Protein AF-A0A3D2CNZ1-F1 (afdb_monomer)

Radius of gyration: 19.67 Å; Cα contacts (8 Å, |Δi|>4): 300; chains: 1; bounding box: 54×33×60 Å

pLDDT: mean 91.29, std 6.14, range [51.03, 97.12]

Mean predicted aligned error: 5.02 Å

Foldseek 3Di:
DLQVVAVVLDEAEECDAFPHNYDYDDPCLLPQVDAVVCVVVVVDDDGARPDAAPHAYEYEAQLVVAFQVCLVVCCVVRRCNLVCLQCVCVRRVYHYHYDHPAPNGGHPSNVVSDQKDKDWPDWDDDPNWKIKTKIKMFRDDVCVNVVPDADDDDPPDDQDPVNVVVVVVCCVVTNHMDIDIDIDTRPTPDDPCVVVVVVVVVD

Nearest PDB structures (foldseek):
  8yhx-assembly1_A  TM=5.506E-01  e=4.122E-02  Staphylococcus aureus
  7wrx-assembly1_J  TM=6.282E-01  e=6.195E-01  Deinococcus radiodurans
  7wrx-assembly2_E  TM=6.241E-01  e=1.107E+00  Deinococcus radiodurans
  6pen-assembly1_A  TM=4.840E-01  e=7.672E+00  Homo sapiens

Structure (mmCIF, N/CA/C/O backbone):
data_AF-A0A3D2CNZ1-F1
#
_entry.id   AF-A0A3D2CNZ1-F1
#
loop_
_atom_site.group_PDB
_atom_site.id
_atom_site.type_symbol
_atom_site.label_atom_id
_atom_site.label_alt_id
_atom_site.label_comp_id
_atom_site.label_asym_id
_atom_site.label_entity_id
_atom_site.label_seq_id
_atom_site.pdbx_PDB_ins_code
_atom_site.Cartn_x
_atom_site.Cartn_y
_atom_site.Cartn_z
_atom_site.occupancy
_atom_site.B_iso_or_equiv
_atom_site.auth_seq_id
_atom_site.auth_comp_id
_atom_site.auth_asym_id
_atom_site.auth_atom_id
_atom_site.pdbx_PDB_model_num
ATOM 1 N N . MET A 1 1 ? 8.045 1.497 3.480 1.00 80.75 1 MET A N 1
ATOM 2 C CA . MET A 1 1 ? 6.915 2.324 3.948 1.00 80.75 1 MET A CA 1
ATOM 3 C C . MET A 1 1 ? 7.290 3.090 5.212 1.00 80.75 1 MET A C 1
ATOM 5 O O . MET A 1 1 ? 7.570 4.274 5.095 1.00 80.75 1 MET A O 1
ATOM 9 N N . SER A 1 2 ? 7.443 2.423 6.361 1.00 87.50 2 SER A N 1
ATOM 10 C CA . SER A 1 2 ? 7.736 3.034 7.674 1.00 87.50 2 SER A CA 1
ATOM 11 C C . SER A 1 2 ? 8.814 4.133 7.675 1.00 87.50 2 SER A C 1
ATOM 13 O O . SER A 1 2 ? 8.584 5.233 8.166 1.00 87.50 2 SER A O 1
ATOM 15 N N . ASN A 1 3 ? 9.984 3.887 7.078 1.00 89.25 3 ASN A N 1
ATOM 16 C CA . ASN A 1 3 ? 11.062 4.881 7.060 1.00 89.25 3 ASN A CA 1
ATOM 17 C C . ASN A 1 3 ? 10.731 6.141 6.236 1.00 89.25 3 ASN A C 1
ATOM 19 O O . ASN A 1 3 ? 11.166 7.234 6.585 1.00 89.25 3 ASN A O 1
ATOM 23 N N . VAL A 1 4 ? 9.968 6.004 5.147 1.00 87.31 4 VAL A N 1
ATOM 24 C CA . VAL A 1 4 ? 9.551 7.152 4.321 1.00 87.31 4 VAL A CA 1
ATOM 25 C C . VAL A 1 4 ? 8.634 8.061 5.130 1.00 87.31 4 VAL A C 1
ATOM 27 O O . VAL A 1 4 ? 8.838 9.271 5.135 1.00 87.31 4 VAL A O 1
ATOM 30 N N . VAL A 1 5 ? 7.689 7.465 5.861 1.00 90.69 5 VAL A N 1
ATOM 31 C CA . VAL A 1 5 ? 6.739 8.185 6.715 1.00 90.69 5 VAL A CA 1
ATOM 32 C C . VAL A 1 5 ? 7.470 9.051 7.737 1.00 90.69 5 VAL A C 1
ATOM 34 O O . VAL A 1 5 ? 7.273 10.263 7.776 1.00 90.69 5 VAL A O 1
ATOM 37 N N . VAL A 1 6 ? 8.396 8.460 8.498 1.00 91.38 6 VAL A N 1
ATOM 38 C CA . VAL A 1 6 ? 9.131 9.193 9.541 1.00 91.38 6 VAL A CA 1
ATOM 39 C C . VAL A 1 6 ? 9.974 10.333 8.964 1.00 91.38 6 VAL A C 1
ATOM 41 O O . VAL A 1 6 ? 10.030 11.413 9.548 1.00 91.38 6 VAL A O 1
ATOM 44 N N . ARG A 1 7 ? 10.606 10.137 7.798 1.00 90.88 7 ARG A N 1
ATOM 45 C CA . ARG A 1 7 ? 11.464 11.161 7.171 1.00 90.88 7 ARG A CA 1
ATOM 46 C C . ARG A 1 7 ? 10.692 12.347 6.594 1.00 90.88 7 ARG A C 1
ATOM 48 O O . ARG A 1 7 ? 11.297 13.393 6.389 1.00 90.88 7 ARG A O 1
ATOM 55 N N . ARG A 1 8 ? 9.391 12.205 6.323 1.00 90.25 8 ARG A N 1
ATOM 56 C CA . ARG A 1 8 ? 8.560 13.312 5.822 1.00 90.25 8 ARG A CA 1
ATOM 57 C C . ARG A 1 8 ? 8.255 14.355 6.898 1.00 90.25 8 ARG A C 1
ATOM 59 O O . ARG A 1 8 ? 7.905 15.471 6.541 1.00 90.25 8 ARG A O 1
ATOM 66 N N . HIS A 1 9 ? 8.366 14.010 8.186 1.00 90.38 9 HIS A N 1
ATOM 67 C CA . HIS A 1 9 ? 8.040 14.894 9.319 1.00 90.38 9 HIS A CA 1
ATOM 68 C C . HIS A 1 9 ? 6.612 15.491 9.284 1.00 90.38 9 HIS A C 1
ATOM 70 O O . HIS A 1 9 ? 6.319 16.482 9.961 1.00 90.38 9 HIS A O 1
ATOM 76 N N . LYS A 1 10 ? 5.707 14.856 8.528 1.00 92.94 10 LYS A N 1
ATOM 77 C CA . LYS A 1 10 ? 4.284 15.194 8.424 1.00 92.94 10 LYS A CA 1
ATOM 78 C C . LYS A 1 10 ? 3.437 14.244 9.284 1.00 92.94 10 LYS A C 1
ATOM 80 O O . LYS A 1 10 ? 3.910 13.141 9.578 1.00 92.94 10 LYS A O 1
ATOM 85 N N . PRO A 1 11 ? 2.226 14.659 9.699 1.00 95.00 11 PRO A N 1
ATOM 86 C CA . PRO A 1 11 ? 1.231 13.741 10.241 1.00 95.00 11 PRO A CA 1
ATOM 87 C C . PRO A 1 11 ? 0.970 12.573 9.289 1.00 95.00 11 PRO A C 1
ATOM 89 O O . PRO A 1 11 ? 1.131 12.714 8.074 1.00 95.00 11 PRO A O 1
ATOM 92 N N . TYR A 1 12 ? 0.601 11.421 9.840 1.00 95.50 12 TYR A N 1
ATOM 93 C CA . TYR A 1 12 ? 0.216 10.249 9.059 1.00 95.50 12 TYR A CA 1
ATOM 94 C C . TYR A 1 12 ? -0.804 9.405 9.818 1.00 95.50 12 TYR A C 1
ATOM 96 O O . TYR A 1 12 ? -0.680 9.230 11.033 1.00 95.50 12 TYR A O 1
ATOM 104 N N . VAL A 1 13 ? -1.771 8.851 9.089 1.00 95.81 13 VAL A N 1
ATOM 105 C CA . VAL A 1 13 ? -2.780 7.939 9.640 1.00 95.81 13 VAL A CA 1
ATOM 106 C C . VAL A 1 13 ? -2.298 6.504 9.446 1.00 95.81 13 VAL A C 1
ATOM 108 O O . VAL A 1 13 ? -1.864 6.146 8.350 1.00 95.81 13 VAL A O 1
ATOM 111 N N . SER A 1 14 ? -2.301 5.676 10.493 1.00 95.19 14 SER A N 1
ATOM 112 C CA . SER A 1 14 ? -1.801 4.294 10.402 1.00 95.19 14 SER A CA 1
ATOM 113 C C . SER A 1 14 ? -2.371 3.373 11.486 1.00 95.19 14 SER A C 1
ATOM 115 O O . SER A 1 14 ? -2.828 3.830 12.526 1.00 95.19 14 SER A O 1
ATOM 117 N N . ASN A 1 15 ? -2.308 2.058 11.262 1.00 93.56 15 ASN A N 1
ATOM 118 C CA . ASN A 1 15 ? -2.588 1.025 12.276 1.00 93.56 15 ASN A CA 1
ATOM 119 C C . ASN A 1 15 ? -1.339 0.651 13.106 1.00 93.56 15 ASN A C 1
ATOM 121 O O . ASN A 1 15 ? -1.389 -0.150 14.051 1.00 93.56 15 ASN A O 1
ATOM 125 N N . VAL A 1 16 ? -0.176 1.185 12.728 1.00 92.38 16 VAL A N 1
ATOM 126 C CA . VAL A 1 16 ? 1.098 1.014 13.430 1.00 92.38 16 VAL A CA 1
ATOM 127 C C . VAL A 1 16 ? 1.777 2.365 13.601 1.00 92.38 16 VAL A C 1
ATOM 129 O O . VAL A 1 16 ? 1.919 3.116 12.633 1.00 92.38 16 VAL A O 1
ATOM 132 N N . ASP A 1 17 ? 2.287 2.621 14.804 1.00 93.75 17 ASP A N 1
ATOM 133 C CA . ASP A 1 17 ? 3.198 3.734 15.042 1.00 93.75 17 ASP A CA 1
ATOM 134 C C . ASP A 1 17 ? 4.606 3.403 14.518 1.00 93.75 17 ASP A C 1
ATOM 136 O O . ASP A 1 17 ? 5.270 2.457 14.945 1.00 93.75 17 ASP A O 1
ATOM 140 N N . TYR A 1 18 ? 5.074 4.202 13.566 1.00 93.31 18 TYR A N 1
ATOM 141 C CA . TYR A 1 18 ? 6.418 4.150 13.007 1.00 93.31 18 TYR A CA 1
ATOM 142 C C . TYR A 1 18 ? 7.424 5.060 13.728 1.00 93.31 18 TYR A C 1
ATOM 144 O O . TYR A 1 18 ? 8.600 5.046 13.358 1.00 93.31 18 TYR A O 1
ATOM 152 N N . GLY A 1 19 ? 7.013 5.827 14.743 1.00 91.62 19 GLY A N 1
ATOM 153 C CA . GLY A 1 19 ? 7.863 6.725 15.531 1.00 91.62 19 GLY A CA 1
ATOM 154 C C . GLY A 1 19 ? 7.898 8.179 15.042 1.00 91.62 19 GLY A C 1
ATOM 155 O O . GLY A 1 19 ? 8.940 8.824 15.156 1.00 91.62 19 GLY A O 1
ATOM 156 N N . GLY A 1 20 ? 6.797 8.679 14.470 1.00 91.31 20 GLY A N 1
ATOM 157 C CA . GLY A 1 20 ? 6.641 10.052 13.956 1.00 91.31 20 GLY A CA 1
ATOM 158 C C . GLY A 1 20 ? 5.386 10.759 14.494 1.00 91.31 20 GLY A C 1
ATOM 159 O O . GLY A 1 20 ? 4.923 10.445 15.584 1.00 91.31 20 GLY A O 1
ATOM 160 N N . LYS A 1 21 ? 4.807 11.693 13.720 1.00 94.44 21 LYS A N 1
ATOM 161 C CA . LYS A 1 21 ? 3.517 12.349 14.035 1.00 94.44 21 LYS A CA 1
ATOM 162 C C . LYS A 1 21 ? 2.337 11.411 13.728 1.00 94.44 21 LYS A C 1
ATOM 164 O O . LYS A 1 21 ? 1.664 11.559 12.713 1.00 94.44 21 LYS A O 1
ATOM 169 N N . TYR A 1 22 ? 2.179 10.396 14.566 1.00 95.56 22 TYR A N 1
ATOM 170 C CA . TYR A 1 22 ? 1.226 9.306 14.389 1.00 95.56 22 TYR A CA 1
ATOM 171 C C . TYR A 1 22 ? -0.210 9.714 14.729 1.00 95.56 22 TYR A C 1
ATOM 173 O O . TYR A 1 22 ? -0.449 10.289 15.789 1.00 95.56 22 TYR A O 1
ATOM 181 N N . ILE A 1 23 ? -1.150 9.363 13.853 1.00 96.19 23 ILE A N 1
ATOM 182 C CA . ILE A 1 23 ? -2.590 9.442 14.094 1.00 96.19 23 ILE A CA 1
ATOM 183 C C . ILE A 1 23 ? -3.149 8.008 14.019 1.00 96.19 23 ILE A C 1
ATOM 185 O O . ILE A 1 23 ? -3.125 7.408 12.938 1.00 96.19 23 ILE A O 1
ATOM 189 N N . PRO A 1 24 ? -3.595 7.417 15.143 1.00 94.88 24 PRO A N 1
ATOM 190 C CA . PRO A 1 24 ? -4.255 6.117 15.124 1.00 94.88 24 PRO A CA 1
ATOM 191 C C . PRO A 1 24 ? -5.635 6.222 14.469 1.00 94.88 24 PRO A C 1
ATOM 193 O O . PRO A 1 24 ? -6.257 7.282 14.495 1.00 94.88 24 PRO A O 1
ATOM 196 N N . PHE A 1 25 ? -6.126 5.107 13.937 1.00 93.31 25 PHE A N 1
ATOM 197 C CA . PHE A 1 25 ? -7.487 4.993 13.416 1.00 93.31 25 PHE A CA 1
ATOM 198 C C . PHE A 1 25 ? -8.177 3.722 13.926 1.00 93.31 25 PHE A C 1
ATOM 200 O O . PHE A 1 25 ? -7.519 2.751 14.314 1.00 93.31 25 PHE A O 1
ATOM 207 N N . SER A 1 26 ? -9.505 3.718 13.853 1.00 89.12 26 SER A N 1
ATOM 208 C CA . SER A 1 26 ? -10.365 2.535 13.858 1.00 89.12 26 SER A CA 1
ATOM 209 C C . SER A 1 26 ? -10.822 2.215 12.434 1.00 89.12 26 SER A C 1
ATOM 211 O O . SER A 1 26 ? -11.020 3.113 11.621 1.00 89.12 26 SER A O 1
ATOM 213 N N . TYR A 1 27 ? -11.002 0.939 12.089 1.00 82.56 27 TYR A N 1
ATOM 214 C CA . TYR A 1 27 ? -11.440 0.557 10.737 1.00 82.56 27 TYR A CA 1
ATOM 215 C C . TYR A 1 27 ? -12.797 1.165 10.349 1.00 82.56 27 TYR A C 1
ATOM 217 O O . TYR A 1 27 ? -13.047 1.401 9.170 1.00 82.56 27 TYR A O 1
ATOM 225 N N . SER A 1 28 ? -13.633 1.480 11.342 1.00 84.25 28 SER A N 1
ATOM 226 C CA . 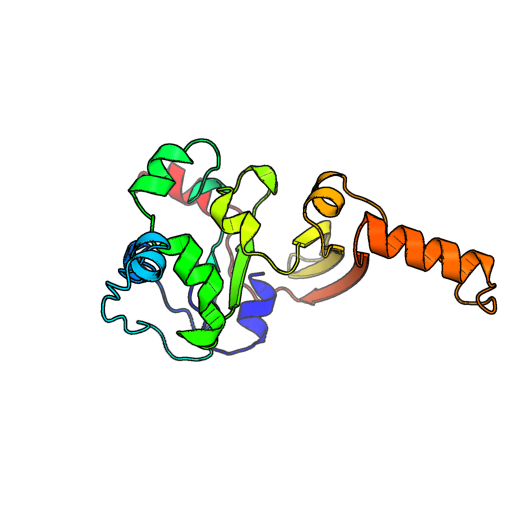SER A 1 28 ? -14.884 2.225 11.172 1.00 84.25 28 SER A CA 1
ATOM 227 C C . SER A 1 28 ? -14.693 3.643 10.627 1.00 84.25 28 SER A C 1
ATOM 229 O O . SER A 1 28 ? -15.615 4.180 10.025 1.00 84.25 28 SER A 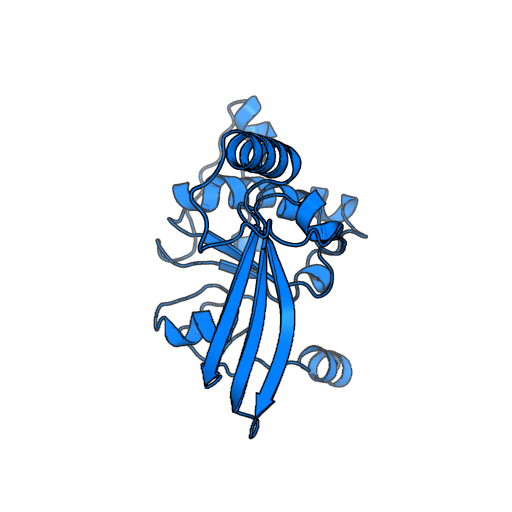O 1
ATOM 231 N N . ASP A 1 29 ? -13.519 4.255 10.806 1.00 86.81 29 ASP A N 1
ATOM 232 C CA . ASP A 1 29 ? -13.256 5.643 10.391 1.00 86.81 29 ASP A CA 1
ATOM 233 C C . ASP A 1 29 ? -13.232 5.795 8.862 1.00 86.81 29 ASP A C 1
ATOM 235 O O . ASP A 1 29 ? -13.389 6.894 8.326 1.00 86.81 29 ASP A O 1
ATOM 239 N N . PHE A 1 30 ? -13.066 4.682 8.144 1.00 81.50 30 PHE A N 1
ATOM 240 C CA . PHE A 1 30 ? -13.103 4.639 6.684 1.00 81.50 30 PHE A CA 1
ATOM 241 C C . PHE A 1 30 ? -14.460 4.225 6.119 1.00 81.50 30 PHE A C 1
ATOM 243 O O . PHE A 1 30 ? -14.584 4.036 4.906 1.00 81.50 30 PHE A O 1
ATOM 250 N N . ASP A 1 31 ? -15.481 4.089 6.965 1.00 88.88 31 ASP A N 1
ATOM 251 C CA . ASP A 1 31 ? -16.841 3.956 6.475 1.00 88.88 31 ASP A CA 1
ATOM 252 C C . ASP A 1 31 ? -17.333 5.308 5.949 1.00 88.88 31 ASP A C 1
ATOM 254 O O . ASP A 1 31 ? -17.815 6.168 6.690 1.00 88.88 31 ASP A O 1
ATOM 258 N N . VAL A 1 32 ? -17.236 5.491 4.630 1.00 90.62 32 VAL A N 1
ATOM 259 C CA . VAL A 1 32 ? -17.735 6.698 3.958 1.00 90.62 32 VAL A CA 1
ATOM 260 C C . VAL A 1 32 ? -19.262 6.759 3.884 1.00 90.62 32 VAL A C 1
ATOM 262 O O . VAL A 1 32 ? -19.800 7.659 3.240 1.00 90.62 32 VAL A O 1
ATOM 265 N N . LYS A 1 33 ? -19.979 5.802 4.497 1.00 92.00 33 LYS A N 1
ATOM 266 C CA . LYS A 1 33 ? -21.450 5.659 4.505 1.00 92.00 33 LYS A CA 1
ATOM 267 C C . LYS A 1 33 ? -22.078 5.530 3.116 1.00 92.00 33 LYS A C 1
ATOM 269 O O . LYS A 1 33 ? -23.298 5.541 2.968 1.00 92.00 33 LYS A O 1
ATOM 274 N N . ASN A 1 34 ? -21.242 5.422 2.091 1.00 93.88 34 ASN A N 1
ATOM 275 C CA . ASN A 1 34 ? -21.614 5.383 0.693 1.00 93.88 34 ASN A CA 1
ATOM 276 C C . ASN A 1 34 ? -20.908 4.204 0.037 1.00 93.88 34 ASN A C 1
ATOM 278 O O . ASN A 1 34 ? -19.691 4.054 0.100 1.00 93.88 34 ASN A O 1
ATOM 282 N N . THR A 1 35 ? -21.696 3.364 -0.609 1.00 95.00 35 THR A N 1
ATOM 283 C CA . THR A 1 35 ? -21.229 2.262 -1.449 1.00 95.00 35 THR A CA 1
ATOM 284 C C . THR A 1 35 ? -21.424 2.641 -2.914 1.00 95.00 35 THR A C 1
ATOM 286 O O . THR A 1 35 ? -22.138 3.597 -3.217 1.00 95.00 35 THR A O 1
ATOM 289 N N . TYR A 1 36 ? -20.877 1.866 -3.853 1.00 92.81 36 TYR A N 1
ATOM 290 C CA . TYR A 1 36 ? -21.160 2.080 -5.279 1.00 92.81 36 TYR A CA 1
ATOM 291 C C . TYR A 1 36 ? -22.666 2.083 -5.591 1.00 92.81 36 TYR A C 1
ATOM 293 O O . TYR A 1 36 ? -23.107 2.818 -6.468 1.00 92.81 36 TYR A O 1
ATOM 301 N N . LYS A 1 37 ? -23.478 1.333 -4.829 1.00 94.94 37 LYS A N 1
ATOM 302 C CA . LYS A 1 37 ? -24.939 1.328 -4.977 1.00 94.94 37 LYS A CA 1
ATOM 303 C C . LYS A 1 37 ? -25.556 2.702 -4.700 1.00 94.94 37 LYS A C 1
ATOM 305 O O . LYS A 1 37 ? -26.450 3.095 -5.437 1.00 94.94 37 LYS A O 1
ATOM 310 N N . ASN A 1 38 ? -25.064 3.429 -3.695 1.00 96.38 38 ASN A N 1
ATOM 311 C CA . ASN A 1 38 ? -25.539 4.780 -3.378 1.00 96.38 38 ASN A CA 1
ATOM 312 C C . ASN A 1 38 ? -25.298 5.742 -4.547 1.00 96.38 38 ASN A C 1
ATOM 314 O O . ASN A 1 38 ? -26.181 6.514 -4.900 1.00 96.38 38 ASN A O 1
ATOM 318 N N . PHE A 1 39 ? -24.136 5.648 -5.200 1.00 94.06 39 PHE A N 1
ATOM 319 C CA . PHE A 1 39 ? -23.839 6.460 -6.385 1.00 94.06 39 PHE A CA 1
ATOM 320 C C . PHE A 1 39 ? -24.704 6.097 -7.592 1.00 94.06 39 PHE A C 1
ATOM 322 O O . PHE A 1 39 ? -25.079 6.984 -8.350 1.00 94.06 39 PHE A O 1
ATOM 329 N N . LEU A 1 40 ? -25.047 4.817 -7.760 1.00 96.12 40 LEU A N 1
ATOM 330 C CA . LEU A 1 40 ? -25.939 4.376 -8.833 1.00 96.12 40 LEU A CA 1
ATOM 331 C C . LEU A 1 40 ? -27.399 4.785 -8.596 1.00 96.12 40 LEU A C 1
ATOM 333 O O . LEU A 1 40 ? -28.089 5.105 -9.559 1.00 96.12 40 LEU A O 1
ATOM 337 N N . SER A 1 41 ? -27.880 4.760 -7.348 1.00 96.44 41 SER A N 1
ATOM 338 C CA . SER A 1 41 ? -29.261 5.151 -7.025 1.00 96.44 41 SER A CA 1
ATOM 339 C C . SER A 1 41 ? -29.445 6.657 -6.843 1.00 96.44 41 SER A C 1
ATOM 341 O O . SER A 1 41 ? -30.564 7.145 -6.959 1.00 96.44 41 SER A O 1
ATOM 343 N N . GLY A 1 42 ? -28.366 7.396 -6.573 1.00 95.06 42 GLY A N 1
ATOM 344 C CA . GLY A 1 42 ? -28.410 8.817 -6.222 1.00 95.06 42 GLY A CA 1
ATOM 345 C C . GLY A 1 42 ? -28.652 9.085 -4.730 1.00 95.06 42 GLY A C 1
ATOM 346 O O . GLY A 1 42 ? -28.634 10.243 -4.317 1.00 95.06 42 GLY A O 1
ATOM 347 N N . ASP A 1 43 ? -28.815 8.044 -3.905 1.00 96.06 43 ASP A N 1
ATOM 348 C CA . ASP A 1 43 ? -29.036 8.163 -2.457 1.00 96.06 43 ASP A CA 1
ATOM 349 C C . ASP A 1 43 ? -27.708 8.377 -1.714 1.00 96.06 43 ASP A C 1
ATOM 351 O O . ASP A 1 43 ? -27.177 7.468 -1.061 1.00 96.06 43 ASP A O 1
ATOM 355 N N . ILE A 1 44 ? -27.141 9.577 -1.855 1.00 96.19 44 ILE A N 1
ATOM 356 C CA . ILE A 1 44 ? -25.844 9.943 -1.277 1.00 96.19 44 ILE A CA 1
ATOM 357 C C . ILE A 1 44 ? -25.991 10.377 0.184 1.00 96.19 44 ILE A C 1
ATOM 359 O O . ILE A 1 44 ? -26.657 11.361 0.506 1.00 96.19 44 ILE A O 1
ATOM 363 N N . ASN A 1 45 ? -25.288 9.679 1.073 1.00 95.31 45 ASN A N 1
ATOM 364 C CA . ASN A 1 45 ? -25.182 10.032 2.483 1.00 95.31 45 ASN A CA 1
ATOM 365 C C . ASN A 1 45 ? -24.090 11.083 2.706 1.00 95.31 45 ASN A C 1
ATOM 367 O O . ASN A 1 45 ? -23.018 11.026 2.100 1.00 95.31 45 ASN A O 1
ATOM 371 N N . LYS A 1 46 ? -24.314 12.010 3.643 1.00 93.69 46 LYS A N 1
ATOM 372 C CA . LYS A 1 46 ? -23.283 12.975 4.041 1.00 93.69 46 LYS A CA 1
ATOM 373 C C . LYS A 1 46 ? -22.114 12.256 4.725 1.00 93.69 46 LYS A C 1
ATOM 375 O O . LYS A 1 46 ? -22.311 11.487 5.670 1.00 93.69 46 LYS A O 1
ATOM 380 N N . TYR A 1 47 ? -20.905 12.575 4.282 1.00 92.12 47 TYR A N 1
ATOM 381 C CA . TYR A 1 47 ? -19.651 12.102 4.854 1.00 92.12 47 TYR A CA 1
ATOM 382 C C . TYR A 1 47 ? -18.716 13.283 5.117 1.00 92.12 47 TYR A C 1
ATOM 384 O O . TYR A 1 47 ? -18.701 14.246 4.354 1.00 92.12 47 TYR A O 1
ATOM 392 N N . GLU A 1 48 ? -17.952 13.191 6.199 1.00 90.75 48 GLU A N 1
ATOM 393 C CA . GLU A 1 48 ? -16.900 14.136 6.557 1.00 90.75 48 GLU A CA 1
ATOM 394 C C . GLU A 1 48 ? -15.648 13.324 6.874 1.00 90.75 48 GLU A C 1
ATOM 396 O O . GLU A 1 48 ? -15.715 12.347 7.625 1.00 90.75 48 GLU A O 1
ATOM 401 N N . PHE A 1 49 ? -14.527 13.689 6.252 1.00 91.25 49 PHE A N 1
ATOM 402 C CA . PHE A 1 49 ? -13.273 12.979 6.444 1.00 91.25 49 PHE A CA 1
ATOM 403 C C . PHE A 1 49 ? -12.758 13.233 7.871 1.00 91.25 49 PHE A C 1
ATOM 405 O O . PHE A 1 49 ? -12.593 14.389 8.258 1.00 91.25 49 PHE A O 1
ATOM 412 N N . PRO A 1 50 ? -12.509 12.187 8.680 1.00 92.06 50 PRO A N 1
ATOM 413 C CA . PRO A 1 50 ? -12.242 12.360 10.110 1.00 92.06 50 PRO A CA 1
ATOM 414 C C . PRO A 1 50 ? -10.800 12.786 10.422 1.00 92.06 50 PRO A C 1
ATOM 416 O O . PRO A 1 50 ? -10.454 12.985 11.587 1.00 92.06 50 PRO A O 1
ATOM 419 N N . PHE A 1 51 ? -9.942 12.909 9.408 1.00 93.81 51 PHE A N 1
ATOM 420 C CA . PHE A 1 51 ? -8.530 13.247 9.566 1.00 93.81 51 PHE A CA 1
ATOM 421 C C . PHE A 1 51 ? -8.202 14.575 8.877 1.00 93.81 51 PHE A C 1
ATOM 423 O O . PHE A 1 51 ? -8.933 15.004 7.989 1.00 93.81 51 PHE A O 1
ATOM 430 N N . PRO A 1 52 ? -7.086 15.233 9.237 1.00 93.56 52 PRO A N 1
ATOM 431 C CA . PRO A 1 52 ? -6.670 16.448 8.550 1.00 93.56 52 PRO A CA 1
ATOM 432 C C . PRO A 1 52 ? -6.392 16.191 7.064 1.00 93.56 52 PRO A C 1
ATOM 434 O O . PRO A 1 52 ? -5.655 15.258 6.724 1.00 93.56 52 PRO A O 1
ATOM 437 N N . ASP A 1 53 ? -6.909 17.062 6.201 1.00 93.81 53 ASP A N 1
ATOM 438 C CA . ASP A 1 53 ? -6.645 17.032 4.762 1.00 93.81 53 ASP A CA 1
ATOM 439 C C . ASP A 1 53 ? -5.145 16.980 4.443 1.00 93.81 53 ASP A C 1
ATOM 441 O O . ASP A 1 53 ? -4.301 17.582 5.116 1.00 93.81 53 ASP A O 1
ATOM 445 N N . GLY A 1 54 ? -4.796 16.246 3.386 1.00 93.75 54 GLY A N 1
ATOM 446 C CA . GLY A 1 54 ? -3.407 16.073 2.961 1.00 93.75 54 GLY A CA 1
ATOM 447 C C . GLY A 1 54 ? -2.621 15.051 3.787 1.00 93.75 54 GLY A C 1
ATOM 448 O O . GLY A 1 54 ? -1.400 14.937 3.621 1.00 93.75 54 GLY A O 1
ATOM 449 N N . THR A 1 55 ? -3.287 14.314 4.682 1.00 94.38 55 THR A N 1
ATOM 450 C CA . THR A 1 55 ? -2.660 13.282 5.516 1.00 94.38 55 THR A CA 1
ATOM 451 C C . THR A 1 55 ? -2.815 11.902 4.883 1.00 94.38 55 THR A C 1
ATOM 453 O O . THR A 1 55 ? -3.905 11.341 4.856 1.00 94.38 55 THR A O 1
ATOM 456 N N . ASP A 1 56 ? -1.708 11.327 4.405 1.00 94.88 56 ASP A N 1
ATOM 457 C CA . ASP A 1 56 ? -1.694 9.983 3.811 1.00 94.88 56 ASP A CA 1
ATOM 458 C C . ASP A 1 56 ? -2.058 8.882 4.833 1.00 94.88 56 ASP A C 1
ATOM 460 O O . ASP A 1 56 ? -1.649 8.926 6.004 1.00 94.88 56 ASP A O 1
ATOM 464 N N . LEU A 1 57 ? -2.755 7.853 4.342 1.00 94.06 57 LEU A N 1
ATOM 465 C CA . LEU A 1 57 ? -3.140 6.651 5.079 1.00 94.06 57 LEU A CA 1
ATOM 466 C C . LEU A 1 57 ? -2.155 5.505 4.817 1.00 94.06 57 LEU A C 1
ATOM 468 O O . LEU A 1 57 ? -1.833 5.198 3.671 1.00 94.06 57 LEU A O 1
ATOM 472 N N . TYR A 1 58 ? -1.727 4.823 5.876 1.00 94.75 58 TYR A N 1
ATOM 473 C CA . TYR A 1 58 ? -0.807 3.690 5.826 1.00 94.75 58 TYR A CA 1
ATOM 474 C C . TYR A 1 58 ? -1.399 2.462 6.530 1.00 94.75 58 TYR A C 1
ATOM 476 O O . TYR A 1 58 ? -1.505 2.411 7.753 1.00 94.75 58 TYR A O 1
ATOM 484 N N . LEU A 1 59 ? -1.742 1.432 5.761 1.00 93.44 59 LEU A N 1
ATOM 485 C CA . LEU A 1 59 ? -2.263 0.162 6.264 1.00 93.44 59 LEU A CA 1
ATOM 486 C C . LEU A 1 59 ? -1.138 -0.865 6.308 1.00 93.44 59 LEU A C 1
ATOM 488 O O . LEU A 1 59 ? -0.752 -1.486 5.308 1.00 93.44 59 LEU A O 1
ATOM 492 N N . SER A 1 60 ? -0.585 -1.025 7.501 1.00 92.31 60 SER A N 1
ATOM 493 C CA . SER A 1 60 ? 0.488 -1.973 7.734 1.00 92.31 60 SER A CA 1
ATOM 494 C C . SER A 1 60 ? -0.026 -3.400 7.761 1.00 92.31 60 SER A C 1
ATOM 496 O O . SER A 1 60 ? -1.077 -3.655 8.345 1.00 92.31 60 SER A O 1
ATOM 498 N N . ASP A 1 61 ? 0.748 -4.336 7.219 1.00 91.69 61 ASP A N 1
ATOM 499 C CA . ASP A 1 61 ? 0.495 -5.773 7.365 1.00 91.69 61 ASP A CA 1
ATOM 500 C C . ASP A 1 61 ? -0.902 -6.173 6.858 1.00 91.69 61 ASP A C 1
ATOM 502 O O . ASP A 1 61 ? -1.605 -6.998 7.439 1.00 91.69 61 ASP A O 1
ATOM 506 N N . SER A 1 62 ? -1.304 -5.585 5.726 1.00 92.94 62 SER A N 1
ATOM 507 C CA . SER A 1 62 ? -2.677 -5.658 5.210 1.00 92.94 62 SER A CA 1
ATOM 508 C C . SER A 1 62 ? -3.139 -7.071 4.863 1.00 92.94 62 SER A C 1
ATOM 510 O O . SER A 1 62 ? -4.329 -7.340 4.893 1.00 92.94 62 SER A O 1
ATOM 512 N N . GLY A 1 63 ? -2.224 -8.008 4.602 1.00 93.00 63 GLY A N 1
ATOM 513 C CA . GLY A 1 63 ? -2.589 -9.416 4.403 1.00 93.00 63 GLY A CA 1
ATOM 514 C C . GLY A 1 63 ? -3.094 -10.125 5.668 1.00 93.00 63 GLY A C 1
ATOM 515 O O . GLY A 1 63 ? -3.601 -11.233 5.555 1.00 93.00 63 GLY A O 1
ATOM 516 N N . VAL A 1 64 ? -2.931 -9.523 6.852 1.00 92.25 64 VAL A N 1
ATOM 517 C CA . VAL A 1 64 ? -3.478 -10.026 8.123 1.00 92.25 64 VAL A CA 1
ATOM 518 C C . VAL A 1 64 ? -4.828 -9.376 8.426 1.00 92.25 64 VAL A C 1
ATOM 520 O O . VAL A 1 64 ? -5.754 -10.067 8.830 1.00 92.25 64 VAL A O 1
ATOM 523 N N . TYR A 1 65 ? -4.944 -8.062 8.216 1.00 91.75 65 TYR A N 1
ATOM 524 C CA . TYR A 1 65 ? -6.149 -7.291 8.553 1.00 91.75 65 TYR A CA 1
ATOM 525 C C . TYR A 1 65 ? -7.221 -7.296 7.454 1.00 91.75 65 TYR A C 1
ATOM 527 O O . TYR A 1 65 ? -8.406 -7.210 7.755 1.00 91.75 65 TYR A O 1
ATOM 535 N N . PHE A 1 66 ? -6.809 -7.444 6.194 1.00 93.81 66 PHE A N 1
ATOM 536 C CA . PHE A 1 66 ? -7.677 -7.548 5.021 1.00 93.81 66 PHE A CA 1
ATOM 537 C C . PHE A 1 66 ? -7.294 -8.781 4.187 1.00 93.81 66 PHE A C 1
ATOM 539 O O . PHE A 1 66 ? -6.809 -8.641 3.061 1.00 93.81 66 PHE A O 1
ATOM 546 N N . PRO A 1 67 ? -7.433 -9.999 4.740 1.00 95.62 67 PRO A N 1
ATOM 547 C CA . PRO A 1 67 ? -7.035 -11.223 4.059 1.00 95.62 67 PRO A CA 1
ATOM 548 C C . PRO A 1 67 ? -7.982 -11.558 2.899 1.00 95.62 67 PRO A C 1
ATOM 550 O O . PRO A 1 67 ? -9.202 -11.566 3.051 1.00 95.62 67 PRO A O 1
ATOM 553 N N . ALA A 1 68 ? -7.420 -11.937 1.753 1.00 95.44 68 ALA A N 1
ATOM 554 C CA . ALA A 1 68 ? -8.176 -12.376 0.578 1.00 95.44 68 ALA A CA 1
ATOM 555 C C . ALA A 1 68 ? -8.991 -13.664 0.819 1.00 95.44 68 ALA A C 1
ATOM 557 O O . ALA A 1 68 ? -9.905 -13.976 0.066 1.00 95.44 68 ALA A O 1
ATOM 558 N N . GLN A 1 69 ? -8.678 -14.428 1.868 1.00 95.38 69 GLN A N 1
ATOM 559 C CA . GLN A 1 69 ? -9.430 -15.624 2.256 1.00 95.38 69 GLN A CA 1
ATOM 560 C C . GLN A 1 69 ? -10.844 -15.298 2.757 1.00 95.38 69 GLN A C 1
ATOM 562 O O . GLN A 1 69 ? -11.713 -16.157 2.682 1.00 95.38 69 GLN A O 1
ATOM 567 N N . TYR A 1 70 ? -11.066 -14.072 3.240 1.00 95.69 70 TYR A N 1
ATOM 568 C CA . TYR A 1 70 ? -12.327 -13.621 3.833 1.00 95.69 70 TYR A CA 1
AT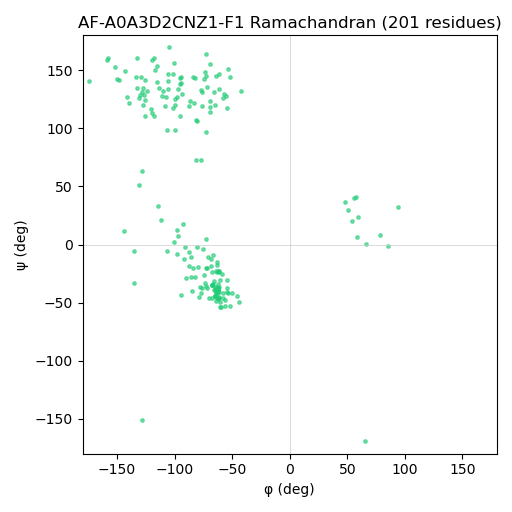OM 569 C C . TYR A 1 70 ? -12.999 -12.529 2.984 1.00 95.69 70 TYR A C 1
ATOM 571 O O . TYR A 1 70 ? -13.620 -11.608 3.513 1.00 95.69 70 TYR A O 1
ATOM 579 N N . CYS A 1 71 ? -12.856 -12.577 1.652 1.00 94.44 71 CYS A N 1
ATOM 580 C CA . CYS A 1 71 ? -13.433 -11.558 0.764 1.00 94.44 71 CYS A CA 1
ATOM 581 C C . CYS A 1 71 ? -14.945 -11.378 0.976 1.00 94.44 71 CYS A C 1
ATOM 583 O O . CYS A 1 71 ? -15.431 -10.251 0.978 1.00 94.44 71 CYS A O 1
ATOM 585 N N . ASN A 1 72 ? -15.695 -12.466 1.172 1.00 95.00 72 ASN A N 1
ATOM 586 C CA . ASN A 1 72 ? -17.150 -12.401 1.339 1.00 95.00 72 ASN A CA 1
ATOM 587 C C . ASN A 1 72 ? -17.548 -11.672 2.626 1.00 95.00 72 ASN A C 1
ATOM 589 O O . ASN A 1 72 ? -18.514 -10.909 2.637 1.00 95.00 72 ASN A O 1
ATOM 593 N N . GLU A 1 73 ? -16.808 -11.901 3.703 1.00 95.12 73 GLU A N 1
ATOM 594 C CA . GLU A 1 73 ? -16.989 -11.247 4.991 1.00 95.12 73 GLU A CA 1
ATOM 595 C C . GLU A 1 73 ? -16.576 -9.778 4.905 1.00 95.12 73 GLU A C 1
ATOM 597 O O . GLU A 1 73 ? -17.335 -8.909 5.327 1.00 95.12 73 GLU A O 1
ATOM 602 N N . LEU A 1 74 ? -15.427 -9.482 4.293 1.00 93.75 74 LEU A N 1
ATOM 603 C CA . LEU A 1 74 ? -14.944 -8.112 4.107 1.00 93.75 74 LEU A CA 1
ATOM 604 C C . LEU A 1 74 ? -15.899 -7.277 3.246 1.00 93.75 74 LEU A C 1
ATOM 606 O O . LEU A 1 74 ? -16.175 -6.133 3.594 1.00 93.75 74 LEU A O 1
ATOM 610 N N . ASN A 1 75 ? -16.489 -7.861 2.199 1.00 93.75 75 ASN A N 1
ATOM 611 C CA . ASN A 1 75 ? -17.510 -7.200 1.381 1.00 93.75 75 ASN A CA 1
ATOM 612 C C . ASN A 1 75 ? -18.753 -6.801 2.198 1.00 93.75 75 ASN A C 1
ATOM 614 O O . ASN A 1 75 ? -19.410 -5.820 1.863 1.00 93.75 75 ASN A O 1
ATOM 618 N N . LYS A 1 76 ? -19.092 -7.557 3.251 1.00 92.56 76 LYS A N 1
ATOM 619 C CA . LYS A 1 76 ? -20.229 -7.261 4.138 1.00 92.56 76 LYS A CA 1
ATOM 620 C C . LYS A 1 76 ? -19.859 -6.277 5.245 1.00 92.56 76 LYS A C 1
ATOM 622 O O . LYS A 1 76 ? -20.670 -5.423 5.579 1.00 92.56 76 LYS A O 1
ATOM 627 N N . LEU A 1 77 ? -18.662 -6.415 5.815 1.00 91.44 77 LEU A N 1
ATOM 628 C CA . LEU A 1 77 ? -18.185 -5.590 6.927 1.00 91.44 77 LEU A CA 1
ATOM 629 C C . LEU A 1 77 ? -17.756 -4.191 6.477 1.00 91.44 77 LEU A C 1
ATOM 631 O O . LEU A 1 77 ? -17.995 -3.224 7.190 1.00 91.44 77 LEU A O 1
ATOM 635 N N . TYR A 1 78 ? -17.142 -4.080 5.298 1.00 92.94 78 TYR A N 1
ATOM 636 C CA . TYR A 1 78 ? -16.534 -2.845 4.801 1.00 92.94 78 TYR A CA 1
ATOM 637 C C . TYR A 1 78 ? -16.966 -2.502 3.363 1.00 92.94 78 TYR A C 1
ATOM 639 O O . TYR A 1 78 ? -16.116 -2.226 2.514 1.00 92.94 78 TYR A O 1
ATOM 647 N N . PRO A 1 79 ? -18.275 -2.483 3.045 1.00 92.06 79 PRO A N 1
ATOM 648 C CA . PRO A 1 79 ? -18.759 -2.297 1.674 1.00 92.06 79 PRO A CA 1
ATOM 649 C C . PRO A 1 79 ? -18.410 -0.920 1.080 1.00 92.06 79 PRO A C 1
ATOM 651 O O . PRO A 1 79 ? -18.367 -0.759 -0.139 1.00 92.06 79 PRO A O 1
ATOM 654 N N . SER A 1 80 ? -18.170 0.080 1.928 1.00 94.00 80 SER A N 1
ATOM 655 C CA . SER A 1 80 ? -17.837 1.458 1.554 1.00 94.00 80 SER A CA 1
ATOM 656 C C . SER A 1 80 ? -16.327 1.710 1.443 1.00 94.00 80 SER A C 1
ATOM 658 O O . SER A 1 80 ? -15.901 2.710 0.871 1.00 94.00 80 SER A O 1
ATOM 660 N N . PHE A 1 81 ? -15.484 0.794 1.921 1.00 92.25 81 PHE A N 1
ATOM 661 C CA . PHE A 1 81 ? -14.035 0.991 1.924 1.00 92.25 81 PHE A CA 1
ATOM 662 C C . PHE A 1 81 ? -13.404 1.092 0.520 1.00 92.25 81 PHE A C 1
ATOM 664 O O . PHE A 1 81 ? -12.571 1.972 0.307 1.00 92.25 81 PHE A O 1
ATOM 671 N N . PRO A 1 82 ? -13.809 0.288 -0.486 1.00 93.00 82 PRO A N 1
ATOM 672 C CA . PRO A 1 82 ? -13.295 0.454 -1.849 1.00 93.00 82 PRO A CA 1
ATOM 673 C C . PRO A 1 82 ? -13.663 1.817 -2.453 1.00 93.00 82 PRO A C 1
ATOM 675 O O . PRO A 1 82 ? -12.857 2.422 -3.158 1.00 93.00 82 PRO A O 1
ATOM 678 N N . VAL A 1 83 ? -14.847 2.337 -2.110 1.00 93.81 83 VAL A N 1
ATOM 679 C CA . VAL A 1 83 ? -15.285 3.687 -2.493 1.00 93.81 83 VAL A CA 1
ATOM 680 C C . VAL A 1 83 ? -14.388 4.739 -1.846 1.00 93.81 83 VAL A C 1
ATOM 682 O O . VAL A 1 83 ? -13.953 5.663 -2.528 1.00 93.81 83 VAL A O 1
ATOM 685 N N . PHE A 1 84 ? -14.065 4.589 -0.558 1.00 93.12 84 PHE A N 1
ATOM 686 C CA . PHE A 1 84 ? -13.106 5.467 0.110 1.00 93.12 84 PHE A CA 1
ATOM 687 C C . PHE A 1 84 ? -11.758 5.481 -0.615 1.00 93.12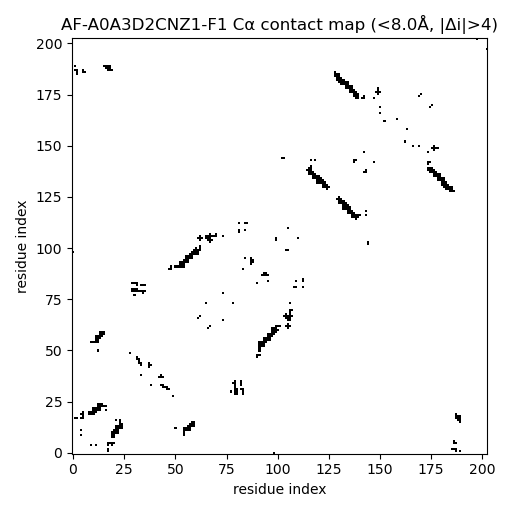 84 PHE A C 1
ATOM 689 O O . PHE A 1 84 ? -11.235 6.554 -0.904 1.00 93.12 84 PHE A O 1
ATOM 696 N N . CYS A 1 85 ? -11.204 4.314 -0.957 1.00 92.88 85 CYS A N 1
ATOM 697 C CA . CYS A 1 85 ? -9.940 4.240 -1.690 1.00 92.88 85 CYS A CA 1
ATOM 698 C C . CYS A 1 85 ? -10.019 4.985 -3.033 1.00 92.88 85 CYS A C 1
ATOM 700 O O . CYS A 1 85 ? -9.147 5.812 -3.310 1.00 92.88 85 CYS A O 1
ATOM 702 N N . ALA A 1 86 ? -11.090 4.768 -3.803 1.00 92.50 86 ALA A N 1
ATOM 703 C CA . ALA A 1 86 ? -11.327 5.436 -5.084 1.00 92.50 86 ALA A CA 1
ATOM 704 C C . ALA A 1 86 ? -11.447 6.967 -4.954 1.00 92.50 86 ALA A C 1
ATOM 706 O O . ALA A 1 86 ? -10.983 7.711 -5.815 1.00 92.50 86 ALA A O 1
ATOM 707 N N . LEU A 1 87 ? -12.054 7.448 -3.864 1.00 92.75 87 LEU A N 1
ATOM 708 C CA . LEU A 1 87 ? -12.329 8.868 -3.636 1.00 92.75 87 LEU A CA 1
ATOM 709 C C . LEU A 1 87 ? -11.328 9.551 -2.700 1.00 92.75 87 LEU A C 1
ATOM 711 O O . LEU A 1 87 ? -11.478 10.739 -2.437 1.00 92.75 87 LEU A O 1
ATOM 715 N N . SER A 1 88 ? -10.304 8.850 -2.215 1.00 93.00 88 SER A N 1
ATOM 716 C CA . SER A 1 88 ? -9.367 9.315 -1.176 1.00 93.00 88 SER A CA 1
ATOM 717 C C . SER A 1 88 ? -8.771 10.705 -1.453 1.00 93.00 88 SER A C 1
ATOM 719 O O . SER A 1 88 ? -8.743 11.568 -0.571 1.00 93.00 88 SER A O 1
ATOM 721 N N . ARG A 1 89 ? -8.398 10.982 -2.710 1.00 92.50 89 ARG A N 1
ATOM 722 C CA . ARG A 1 89 ? -7.927 12.310 -3.145 1.00 92.50 89 ARG A CA 1
ATOM 723 C C . ARG A 1 89 ? -9.013 13.388 -3.113 1.00 92.50 89 ARG A C 1
ATOM 725 O O . ARG A 1 89 ? -8.701 14.536 -2.823 1.00 92.50 89 ARG A O 1
ATOM 732 N N . HIS A 1 90 ? -10.260 13.034 -3.410 1.00 92.88 90 HIS A N 1
ATOM 733 C CA . HIS A 1 90 ? -11.389 13.965 -3.413 1.00 92.88 90 HIS A CA 1
ATOM 734 C C . HIS A 1 90 ? -11.900 14.271 -2.004 1.00 92.88 90 HIS A C 1
ATOM 736 O O . HIS A 1 90 ? -12.296 15.402 -1.748 1.00 92.88 90 HIS A O 1
ATOM 742 N N . VAL A 1 91 ? -11.903 13.280 -1.107 1.00 91.81 91 VAL A N 1
ATOM 743 C CA . VAL A 1 91 ? -12.494 13.429 0.234 1.00 91.81 91 VAL A CA 1
ATOM 744 C C . VAL A 1 91 ? -11.517 13.928 1.290 1.00 91.81 91 VAL A C 1
ATOM 746 O O . VAL A 1 91 ? -11.964 14.552 2.240 1.00 91.81 91 VAL A O 1
ATOM 749 N N . GLY A 1 92 ? -10.217 13.649 1.153 1.00 90.94 92 GLY A N 1
ATOM 750 C CA . GLY A 1 92 ? -9.226 13.999 2.180 1.00 90.94 92 GLY A CA 1
ATOM 751 C C . GLY A 1 92 ? -7.867 14.431 1.637 1.00 90.94 92 GLY A C 1
ATOM 752 O O . GLY A 1 92 ? -6.890 14.477 2.388 1.00 90.94 92 GLY A O 1
ATOM 753 N N . LEU A 1 93 ? -7.762 14.683 0.324 1.00 95.19 93 LEU A N 1
ATOM 754 C CA . LEU A 1 93 ? -6.506 15.001 -0.368 1.00 95.19 93 LEU A CA 1
ATOM 755 C C . LEU A 1 93 ? -5.370 14.022 -0.003 1.00 95.19 93 LEU A C 1
ATOM 757 O O . LEU A 1 93 ? -4.213 14.409 0.153 1.00 95.19 93 LEU A O 1
ATOM 761 N N . CYS A 1 94 ? -5.696 12.741 0.178 1.00 93.19 94 CYS A N 1
ATOM 762 C CA . CYS A 1 94 ? -4.768 11.751 0.715 1.00 93.19 94 CYS A CA 1
ATOM 763 C C . CYS A 1 94 ? -4.510 10.606 -0.266 1.00 93.19 94 CYS A C 1
ATOM 765 O O . CYS A 1 94 ? -5.291 10.352 -1.184 1.00 93.19 94 CYS A O 1
ATOM 767 N N . ASN A 1 95 ? -3.388 9.911 -0.071 1.00 93.75 95 ASN A N 1
ATOM 768 C CA . ASN A 1 95 ? -3.118 8.637 -0.726 1.00 93.75 95 ASN A CA 1
ATOM 769 C C . ASN A 1 95 ? -3.267 7.496 0.281 1.00 93.75 95 ASN A C 1
ATOM 771 O O . ASN A 1 95 ? -2.913 7.633 1.456 1.00 93.75 95 ASN A O 1
ATOM 775 N N . VAL A 1 96 ? -3.734 6.347 -0.204 1.00 93.81 96 VAL A N 1
ATOM 776 C CA . VAL A 1 96 ? -3.803 5.111 0.576 1.00 93.81 96 VAL A CA 1
ATOM 777 C C . VAL A 1 96 ? -2.619 4.226 0.209 1.00 93.81 96 VAL A C 1
ATOM 779 O O . VAL A 1 96 ? -2.436 3.828 -0.938 1.00 93.81 96 VAL A O 1
ATOM 782 N N . HIS A 1 97 ? -1.801 3.907 1.203 1.00 94.31 97 HIS A N 1
ATOM 783 C CA . HIS A 1 97 ? -0.652 3.028 1.075 1.00 94.31 97 HIS A CA 1
ATOM 784 C C . HIS A 1 97 ? -0.871 1.780 1.907 1.00 94.31 97 HIS A C 1
ATOM 786 O O . HIS A 1 97 ? -1.299 1.857 3.055 1.00 94.31 97 HIS A O 1
ATOM 792 N N . TYR A 1 98 ? -0.479 0.629 1.381 1.00 92.94 98 TYR A N 1
ATOM 793 C CA . TYR A 1 98 ? -0.479 -0.589 2.168 1.00 92.94 98 TYR A CA 1
ATOM 794 C C . TYR A 1 98 ? 0.702 -1.486 1.830 1.00 92.94 98 TYR A C 1
ATOM 796 O O . TYR A 1 98 ? 1.207 -1.488 0.706 1.00 92.94 98 TYR A O 1
ATOM 804 N N . ASN A 1 99 ? 1.168 -2.249 2.819 1.00 92.56 99 ASN A N 1
ATOM 805 C CA . ASN A 1 99 ? 2.203 -3.257 2.615 1.00 92.56 99 ASN A CA 1
ATOM 806 C C . ASN A 1 99 ? 1.675 -4.658 2.908 1.00 92.56 99 ASN A C 1
ATOM 808 O O . ASN A 1 99 ? 0.822 -4.886 3.766 1.00 92.56 99 ASN A O 1
ATOM 812 N N . VAL A 1 100 ? 2.255 -5.619 2.202 1.00 93.25 100 VAL A N 1
ATOM 813 C CA . VAL A 1 100 ? 1.975 -7.038 2.362 1.00 93.25 100 VAL A CA 1
ATOM 814 C C . VAL A 1 100 ? 3.217 -7.835 1.975 1.00 93.25 100 VAL A C 1
ATOM 816 O O . VAL A 1 100 ? 4.034 -7.378 1.179 1.00 93.25 100 VAL A O 1
ATOM 819 N N . GLN A 1 101 ? 3.371 -9.028 2.544 1.00 89.38 101 GLN A N 1
ATOM 820 C CA . GLN A 1 101 ? 4.466 -9.938 2.190 1.00 89.38 101 GLN A CA 1
ATOM 821 C C . GLN A 1 101 ? 4.266 -10.597 0.818 1.00 89.38 101 GLN A C 1
ATOM 823 O O . GLN A 1 101 ? 5.232 -10.866 0.114 1.00 89.38 101 GLN A O 1
ATOM 828 N N . ALA A 1 102 ? 3.013 -10.855 0.442 1.00 90.81 102 ALA A N 1
ATOM 829 C CA . ALA A 1 102 ? 2.632 -11.416 -0.846 1.00 90.81 102 ALA A CA 1
ATOM 830 C C . ALA A 1 102 ? 1.373 -10.708 -1.351 1.00 90.81 102 ALA A C 1
ATOM 832 O O . ALA A 1 102 ? 0.344 -10.716 -0.675 1.00 90.81 102 ALA A O 1
ATOM 833 N N . LEU A 1 103 ? 1.470 -10.099 -2.533 1.00 90.75 103 LEU A N 1
ATOM 834 C CA . LEU A 1 103 ? 0.426 -9.244 -3.099 1.00 90.75 103 LEU A CA 1
ATOM 835 C C . LEU A 1 103 ? -0.967 -9.912 -3.168 1.00 90.75 103 LEU A C 1
ATOM 837 O O . LEU A 1 103 ? -1.929 -9.268 -2.746 1.00 90.75 103 LEU A O 1
ATOM 841 N N . PRO A 1 104 ? -1.103 -11.198 -3.562 1.00 92.62 104 PRO A N 1
ATOM 842 C CA . PRO A 1 104 ? -2.412 -11.854 -3.641 1.00 92.62 104 PRO A CA 1
ATOM 843 C C . PRO A 1 104 ? -3.117 -12.075 -2.292 1.00 92.62 104 PRO A C 1
ATOM 845 O O . PRO A 1 104 ? -4.273 -12.485 -2.275 1.00 92.62 104 PRO A O 1
ATOM 848 N N . ARG A 1 105 ? -2.447 -11.838 -1.153 1.00 93.81 105 ARG 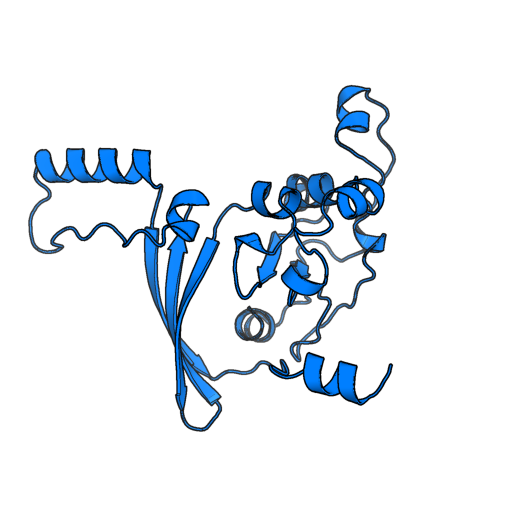A N 1
ATOM 849 C CA . ARG A 1 105 ? -3.040 -12.044 0.181 1.00 93.81 105 ARG A CA 1
ATOM 850 C C . ARG A 1 105 ? -3.963 -10.914 0.627 1.00 93.81 105 ARG A C 1
ATOM 852 O O . ARG A 1 105 ? -4.724 -11.132 1.556 1.00 93.81 105 ARG A O 1
ATOM 859 N N . VAL A 1 106 ? -3.869 -9.726 0.033 1.00 94.69 106 VAL A N 1
ATOM 860 C CA . VAL A 1 106 ? -4.730 -8.584 0.398 1.00 94.69 106 VAL A CA 1
ATOM 861 C C . VAL A 1 106 ? -6.068 -8.715 -0.308 1.00 94.69 106 VAL A C 1
ATOM 863 O O . VAL A 1 106 ? -6.071 -9.125 -1.455 1.00 94.69 106 VAL A O 1
ATOM 866 N N . TRP A 1 107 ? -7.171 -8.337 0.319 1.00 95.25 107 TRP A N 1
ATOM 867 C CA . TRP A 1 107 ? -8.496 -8.244 -0.292 1.00 95.25 107 TRP A CA 1
ATOM 868 C C . TRP A 1 107 ? -8.472 -7.627 -1.703 1.00 95.25 107 TRP A C 1
ATOM 870 O O . TRP A 1 107 ? -7.834 -6.599 -1.944 1.00 95.25 107 TRP A O 1
ATOM 880 N N . ASP A 1 108 ? -9.148 -8.278 -2.650 1.00 94.19 108 ASP A N 1
ATOM 881 C CA . ASP A 1 108 ? -9.153 -7.919 -4.071 1.00 94.19 108 ASP A CA 1
ATOM 882 C C . ASP A 1 108 ? -9.632 -6.489 -4.322 1.00 94.19 108 ASP A C 1
ATOM 884 O O . ASP A 1 108 ? -8.966 -5.755 -5.052 1.00 94.19 108 ASP A O 1
ATOM 888 N N . LYS A 1 109 ? -10.680 -6.047 -3.623 1.00 93.88 109 LYS A N 1
ATOM 889 C CA . LYS A 1 109 ? -11.225 -4.691 -3.768 1.00 93.88 109 LYS A CA 1
ATOM 890 C C . LYS A 1 109 ? -10.273 -3.580 -3.367 1.00 93.88 109 LYS A C 1
ATOM 892 O O . LYS A 1 109 ? -10.411 -2.479 -3.878 1.00 93.88 109 LYS A O 1
ATOM 897 N N . MET A 1 110 ? -9.282 -3.850 -2.518 1.00 91.38 110 MET A N 1
ATOM 898 C CA . MET A 1 110 ? -8.211 -2.882 -2.264 1.00 91.38 110 MET A CA 1
ATOM 899 C C . MET A 1 110 ? -7.197 -2.856 -3.408 1.00 91.38 110 MET A C 1
ATOM 901 O O . MET A 1 110 ? -6.769 -1.782 -3.817 1.00 91.38 110 MET A O 1
ATOM 905 N N . ARG A 1 111 ? -6.834 -4.031 -3.942 1.00 91.19 111 ARG A N 1
ATOM 906 C CA . ARG A 1 111 ? -5.863 -4.162 -5.045 1.00 91.19 111 ARG A CA 1
ATOM 907 C C . ARG A 1 111 ? -6.343 -3.491 -6.319 1.00 91.19 111 ARG A C 1
ATOM 909 O O . ARG A 1 111 ? -5.538 -2.882 -7.007 1.00 91.19 111 ARG A O 1
ATOM 916 N N . GLU A 1 112 ? -7.640 -3.558 -6.587 1.00 90.94 112 GLU A N 1
ATOM 917 C CA . GLU A 1 112 ? -8.267 -2.905 -7.738 1.00 90.94 112 GLU A CA 1
ATOM 918 C C . GLU A 1 112 ? -8.120 -1.369 -7.721 1.00 90.94 112 GLU A C 1
ATOM 920 O O . GLU A 1 112 ? -8.176 -0.757 -8.781 1.00 90.94 112 GLU A O 1
ATOM 925 N N . GLN A 1 113 ? -7.892 -0.741 -6.558 1.00 91.25 113 GLN A N 1
ATOM 926 C CA . GLN A 1 113 ? -7.809 0.724 -6.410 1.00 91.25 113 GLN A CA 1
ATOM 927 C C . GLN A 1 113 ? -6.366 1.263 -6.394 1.00 91.25 113 GLN A C 1
ATOM 929 O O . GLN A 1 113 ? -6.132 2.398 -5.980 1.00 91.25 113 GLN A O 1
ATOM 934 N N . VAL A 1 114 ? -5.372 0.448 -6.765 1.00 89.56 114 VAL A N 1
ATOM 935 C CA . VAL A 1 114 ? -3.952 0.816 -6.666 1.00 89.56 114 VAL A CA 1
ATOM 936 C C . VAL A 1 114 ? -3.376 1.310 -7.982 1.00 89.56 114 VAL A C 1
ATOM 938 O O . VAL A 1 114 ? -3.359 0.584 -8.970 1.00 89.56 114 VAL A O 1
ATOM 941 N N . ASP A 1 115 ? -2.763 2.494 -7.924 1.00 90.25 115 ASP A N 1
ATOM 942 C CA . ASP A 1 115 ? -2.039 3.099 -9.048 1.00 90.25 115 ASP A CA 1
ATOM 943 C C . ASP A 1 115 ? -0.688 2.406 -9.333 1.00 90.25 115 ASP A C 1
ATOM 945 O O . ASP A 1 115 ? -0.231 2.357 -10.473 1.00 90.25 115 ASP A O 1
ATOM 949 N N . GLN A 1 116 ? 0.020 1.938 -8.294 1.00 93.50 116 GLN A N 1
ATOM 950 C CA . GLN A 1 116 ? 1.383 1.404 -8.418 1.00 93.50 116 GLN A CA 1
ATOM 951 C C . GLN A 1 116 ? 1.703 0.299 -7.410 1.00 93.50 116 GLN A C 1
ATOM 953 O O . GLN A 1 116 ? 1.427 0.407 -6.214 1.00 93.50 116 GLN A O 1
ATOM 958 N N . TYR A 1 117 ? 2.439 -0.711 -7.869 1.00 95.25 117 TYR A N 1
ATOM 959 C CA . TYR A 1 117 ? 2.909 -1.828 -7.056 1.00 95.25 117 TYR A CA 1
ATOM 960 C C . TYR A 1 117 ? 4.421 -1.757 -6.853 1.00 95.25 117 TYR A C 1
ATOM 962 O O . TYR A 1 117 ? 5.187 -1.595 -7.802 1.00 95.25 117 TYR A O 1
ATOM 970 N N . ILE A 1 118 ? 4.884 -1.921 -5.611 1.00 94.81 118 ILE A N 1
ATOM 971 C CA . ILE A 1 118 ? 6.313 -1.864 -5.271 1.00 94.81 118 ILE A CA 1
ATOM 972 C C . ILE A 1 118 ? 6.748 -3.197 -4.670 1.00 94.81 118 ILE A C 1
ATOM 974 O O . ILE A 1 118 ? 6.371 -3.548 -3.554 1.00 94.81 118 ILE A O 1
ATOM 978 N N . ASN A 1 119 ? 7.608 -3.918 -5.386 1.00 94.94 119 ASN A N 1
ATOM 979 C CA . ASN A 1 119 ? 8.191 -5.172 -4.930 1.00 94.94 119 ASN A CA 1
ATOM 980 C C . ASN A 1 119 ? 9.617 -4.951 -4.395 1.00 94.94 119 ASN A C 1
ATOM 982 O O . ASN A 1 119 ? 10.495 -4.436 -5.096 1.00 94.94 119 ASN A O 1
ATOM 986 N N . CYS A 1 120 ? 9.867 -5.370 -3.154 1.00 92.25 120 CYS A N 1
ATOM 987 C CA . CYS A 1 120 ? 11.201 -5.380 -2.562 1.00 92.25 120 CYS A CA 1
ATOM 988 C C . CYS A 1 120 ? 11.966 -6.630 -3.023 1.00 92.25 120 CYS A C 1
ATOM 990 O O . CYS A 1 120 ? 11.698 -7.738 -2.572 1.00 92.25 120 CYS A O 1
ATOM 992 N N . ARG A 1 121 ? 12.952 -6.449 -3.906 1.00 92.62 121 ARG A N 1
ATOM 993 C CA . ARG A 1 121 ? 13.738 -7.543 -4.507 1.00 92.62 121 ARG A CA 1
ATOM 994 C C . ARG A 1 121 ? 14.954 -7.950 -3.684 1.00 92.62 121 ARG A C 1
ATOM 996 O O . ARG A 1 121 ? 15.512 -9.015 -3.914 1.00 92.62 121 ARG A O 1
ATOM 1003 N N . GLY A 1 122 ? 15.388 -7.088 -2.777 1.00 90.19 122 GLY A N 1
ATOM 1004 C CA . GLY A 1 122 ? 16.506 -7.344 -1.885 1.00 90.19 122 GLY A CA 1
ATOM 1005 C C . GLY A 1 122 ? 16.635 -6.212 -0.883 1.00 90.19 122 GLY A C 1
ATOM 1006 O O . GLY A 1 122 ? 16.430 -5.048 -1.231 1.00 90.19 122 GLY A O 1
ATOM 1007 N N . CYS A 1 123 ? 16.947 -6.560 0.356 1.00 91.75 123 CYS A N 1
ATOM 1008 C CA . CYS A 1 123 ? 17.182 -5.614 1.431 1.00 91.75 123 CYS A CA 1
ATOM 1009 C C . CYS A 1 123 ? 18.337 -6.141 2.271 1.00 91.75 123 CYS A C 1
ATOM 1011 O O . CYS A 1 123 ? 18.310 -7.289 2.709 1.00 91.75 123 CYS A O 1
ATOM 1013 N N . PHE A 1 124 ? 19.342 -5.304 2.476 1.00 93.19 124 PHE A N 1
ATOM 1014 C CA . PHE A 1 124 ? 20.488 -5.605 3.311 1.00 93.19 124 PHE A CA 1
ATOM 1015 C C . PHE A 1 124 ? 20.668 -4.483 4.327 1.00 93.19 124 PHE A C 1
ATOM 1017 O O . PHE A 1 124 ? 20.574 -3.305 3.975 1.00 93.19 124 PHE A O 1
ATOM 1024 N N . VAL A 1 125 ? 20.893 -4.851 5.589 1.00 91.25 125 VAL A N 1
ATOM 1025 C CA . VAL A 1 125 ? 21.011 -3.904 6.700 1.00 91.25 125 VAL A CA 1
ATOM 1026 C C . VAL A 1 125 ? 22.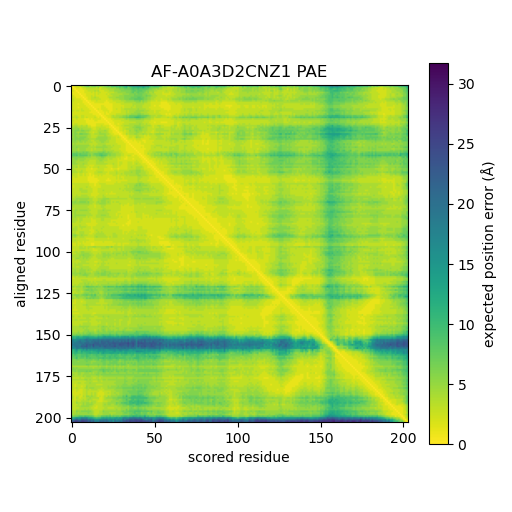383 -4.050 7.350 1.00 91.25 125 VAL A C 1
ATOM 1028 O O . VAL A 1 125 ? 22.689 -5.085 7.934 1.00 91.25 125 VAL A O 1
ATOM 1031 N N . LEU A 1 126 ? 23.191 -2.994 7.282 1.00 91.38 126 LEU A N 1
ATOM 1032 C CA . LEU A 1 126 ? 24.482 -2.879 7.954 1.00 91.38 126 LEU A CA 1
ATOM 1033 C C . LEU A 1 126 ? 24.335 -2.172 9.300 1.00 91.38 126 LEU A C 1
ATOM 1035 O O . LEU A 1 126 ? 23.608 -1.180 9.427 1.00 91.38 126 LEU A O 1
ATOM 1039 N N . PHE A 1 127 ? 25.046 -2.683 10.309 1.00 90.38 127 PHE A N 1
ATOM 1040 C CA . PHE A 1 127 ? 25.079 -2.134 11.673 1.00 90.38 127 PHE A CA 1
ATOM 1041 C C . PHE A 1 127 ? 23.680 -1.889 12.273 1.00 90.38 127 PHE A C 1
ATOM 1043 O O . PHE A 1 127 ? 23.465 -0.946 13.033 1.00 90.38 127 PHE A O 1
ATOM 1050 N N . GLY A 1 128 ? 22.690 -2.687 11.857 1.00 86.06 128 GLY A N 1
ATOM 1051 C CA . GLY A 1 128 ? 21.293 -2.573 12.286 1.00 86.06 128 GLY A CA 1
ATOM 1052 C C . GLY A 1 128 ? 20.548 -1.304 11.842 1.00 86.06 128 GLY A C 1
ATOM 1053 O O . GLY A 1 128 ? 19.376 -1.158 12.178 1.00 86.06 128 GLY A O 1
ATOM 1054 N N . LYS A 1 129 ? 21.177 -0.380 11.099 1.00 88.62 129 LYS A N 1
ATOM 1055 C CA . LYS A 1 129 ? 20.582 0.932 10.766 1.00 88.62 129 LYS A CA 1
ATOM 1056 C C . LYS A 1 129 ? 20.744 1.356 9.312 1.00 88.62 129 LYS A C 1
ATOM 1058 O O . LYS A 1 129 ? 19.865 2.040 8.794 1.00 88.62 129 LYS A O 1
ATOM 1063 N N . ILE A 1 130 ? 21.842 1.001 8.653 1.00 94.12 130 ILE A N 1
ATOM 1064 C CA . ILE A 1 130 ? 22.122 1.424 7.278 1.00 94.12 130 ILE A CA 1
ATOM 1065 C C . ILE A 1 130 ? 21.484 0.417 6.328 1.00 94.12 130 ILE A C 1
ATOM 1067 O O . ILE A 1 130 ? 21.827 -0.757 6.362 1.00 94.12 130 ILE A O 1
ATOM 1071 N N . VAL A 1 131 ? 20.559 0.862 5.486 1.00 94.56 131 VAL A N 1
ATOM 1072 C CA . VAL A 1 131 ? 19.766 0.001 4.607 1.00 94.56 131 VAL A CA 1
ATOM 1073 C C . VAL A 1 131 ? 20.153 0.221 3.153 1.00 94.56 131 VAL A C 1
ATOM 1075 O O . VAL A 1 131 ? 20.109 1.344 2.648 1.00 94.56 131 VAL A O 1
ATOM 1078 N N . PHE A 1 132 ? 20.451 -0.882 2.474 1.00 95.81 132 PHE A N 1
ATOM 1079 C CA . PHE A 1 132 ? 20.545 -0.979 1.025 1.00 95.81 132 PHE A CA 1
ATOM 1080 C C . PHE A 1 132 ? 19.353 -1.779 0.524 1.00 95.81 132 PHE A C 1
ATOM 1082 O O . PHE A 1 132 ? 19.186 -2.946 0.881 1.00 95.81 132 PHE A O 1
ATOM 1089 N N . GLN A 1 133 ? 18.517 -1.166 -0.307 1.00 94.94 133 GLN A N 1
ATOM 1090 C CA . GLN A 1 133 ? 17.306 -1.802 -0.803 1.00 94.94 133 GLN A CA 1
ATOM 1091 C C . GLN A 1 133 ? 17.227 -1.717 -2.322 1.00 94.94 133 GLN A C 1
ATOM 1093 O O . GLN A 1 133 ? 17.361 -0.649 -2.913 1.00 94.94 133 GLN A O 1
ATOM 1098 N N . LYS A 1 134 ? 16.947 -2.851 -2.959 1.00 95.88 134 LYS A N 1
ATOM 1099 C CA . LYS A 1 134 ? 16.587 -2.924 -4.371 1.00 95.88 134 LYS A CA 1
ATOM 1100 C C . LYS A 1 134 ? 15.081 -3.086 -4.475 1.00 95.88 134 LYS A C 1
ATOM 1102 O O . LYS A 1 134 ? 14.534 -4.099 -4.036 1.00 95.88 134 LYS A O 1
ATOM 1107 N N . ILE A 1 135 ? 14.420 -2.113 -5.087 1.00 95.69 135 ILE A N 1
ATOM 1108 C CA . ILE A 1 135 ? 12.980 -2.160 -5.344 1.00 95.69 135 ILE A CA 1
ATOM 1109 C C . ILE A 1 135 ? 12.699 -2.204 -6.841 1.00 95.69 135 ILE A C 1
ATOM 1111 O O . ILE A 1 135 ? 13.484 -1.715 -7.661 1.00 95.69 135 ILE A O 1
ATOM 1115 N N . ARG A 1 136 ? 11.553 -2.779 -7.187 1.00 96.50 136 ARG A N 1
ATOM 1116 C CA . ARG A 1 136 ? 10.980 -2.713 -8.524 1.00 96.50 136 ARG A CA 1
ATOM 1117 C C . ARG A 1 136 ? 9.550 -2.202 -8.428 1.00 96.50 136 ARG A C 1
ATOM 1119 O O . ARG A 1 136 ? 8.779 -2.706 -7.619 1.00 96.50 136 ARG A O 1
ATOM 1126 N N . ILE A 1 137 ? 9.251 -1.190 -9.223 1.00 96.69 137 ILE A N 1
ATOM 1127 C CA . ILE A 1 137 ? 7.962 -0.512 -9.288 1.00 96.69 137 ILE A CA 1
ATOM 1128 C C . ILE A 1 137 ? 7.283 -0.972 -10.573 1.00 96.69 137 ILE A C 1
ATOM 1130 O O . ILE A 1 137 ? 7.947 -1.013 -11.611 1.00 96.69 137 ILE A O 1
ATOM 1134 N N . TYR A 1 138 ? 6.009 -1.320 -10.476 1.00 97.12 138 TYR A N 1
ATOM 1135 C CA . TYR A 1 138 ? 5.158 -1.771 -11.565 1.00 97.12 138 TYR A CA 1
ATOM 1136 C C . TYR A 1 138 ? 3.903 -0.910 -11.611 1.00 97.12 138 TYR A C 1
ATOM 1138 O O . TYR A 1 138 ? 3.340 -0.588 -10.564 1.00 97.12 138 TYR A O 1
ATOM 1146 N N . GLU A 1 139 ? 3.456 -0.593 -12.815 1.00 95.38 139 GLU A N 1
ATOM 1147 C CA . GLU A 1 139 ? 2.145 0.007 -13.057 1.00 95.38 139 GLU A CA 1
ATOM 1148 C C . GLU A 1 139 ? 1.033 -1.052 -13.015 1.00 95.38 139 GLU A C 1
ATOM 1150 O O . GLU A 1 139 ? 0.031 -0.883 -12.330 1.00 95.38 139 GLU A O 1
ATOM 1155 N N . GLN A 1 140 ? 1.239 -2.200 -13.667 1.00 94.56 140 GLN A N 1
ATOM 1156 C CA . GLN A 1 140 ? 0.215 -3.239 -13.777 1.00 94.56 140 GLN A CA 1
ATOM 1157 C C . GLN A 1 140 ? 0.339 -4.339 -12.714 1.00 94.56 140 GLN A C 1
ATOM 1159 O O . GLN A 1 140 ? 1.436 -4.800 -12.372 1.00 94.56 140 GLN A O 1
ATOM 1164 N N . TYR A 1 141 ? -0.819 -4.819 -12.251 1.00 94.12 141 TYR A N 1
ATOM 1165 C CA . TYR A 1 141 ? -0.938 -5.903 -11.275 1.00 94.12 141 TYR A CA 1
ATOM 1166 C C . TYR A 1 141 ? -0.305 -7.210 -11.775 1.00 94.12 141 TYR A C 1
ATOM 1168 O O . TYR A 1 141 ? 0.581 -7.760 -11.114 1.00 94.12 141 TYR A O 1
ATOM 1176 N N . ASP A 1 142 ? -0.695 -7.678 -12.963 1.00 94.62 142 ASP A N 1
ATOM 1177 C CA . ASP A 1 142 ? -0.253 -8.971 -13.502 1.00 94.62 142 ASP A CA 1
ATOM 1178 C C . ASP A 1 142 ? 1.254 -9.006 -13.769 1.00 94.62 142 ASP A C 1
ATOM 1180 O O . ASP A 1 142 ? 1.924 -10.005 -13.482 1.00 94.62 142 ASP A O 1
ATOM 1184 N N . ALA A 1 143 ? 1.819 -7.884 -14.228 1.00 95.75 143 ALA A N 1
ATOM 1185 C CA . ALA A 1 143 ? 3.259 -7.723 -14.394 1.00 95.75 143 ALA A CA 1
ATOM 1186 C C . ALA A 1 143 ? 4.000 -7.813 -13.046 1.00 95.75 143 ALA A C 1
ATOM 1188 O O . ALA A 1 143 ? 5.071 -8.427 -12.963 1.00 95.75 143 ALA A O 1
ATOM 1189 N N . CYS A 1 144 ? 3.424 -7.250 -11.976 1.00 95.12 144 CYS A N 1
ATOM 1190 C CA . CYS A 1 144 ? 3.977 -7.342 -10.626 1.00 95.12 144 CYS A CA 1
ATOM 1191 C C . CYS A 1 144 ? 3.929 -8.775 -10.078 1.00 95.12 144 CYS A C 1
ATOM 1193 O O . CYS A 1 144 ? 4.934 -9.251 -9.538 1.00 95.12 144 CYS A O 1
ATOM 1195 N N . VAL A 1 145 ? 2.791 -9.464 -10.220 1.00 93.94 145 VAL A N 1
ATOM 1196 C CA . VAL A 1 145 ? 2.603 -10.855 -9.769 1.00 93.94 145 VAL A CA 1
ATOM 1197 C C . VAL A 1 145 ? 3.543 -11.801 -10.514 1.00 93.94 145 VAL A C 1
ATOM 1199 O O . VAL A 1 145 ? 4.244 -12.591 -9.883 1.00 93.94 145 VAL A O 1
ATOM 1202 N N . SER A 1 146 ? 3.637 -11.651 -11.836 1.00 94.81 146 SER A N 1
ATOM 1203 C CA . SER A 1 146 ? 4.527 -12.441 -12.701 1.00 94.81 146 SER A CA 1
ATOM 1204 C C . SER A 1 146 ? 5.998 -12.024 -12.594 1.00 94.81 146 SER A C 1
ATOM 1206 O O . SER A 1 146 ? 6.882 -12.641 -13.184 1.00 94.81 146 SER A O 1
ATOM 1208 N N . ASN A 1 147 ? 6.284 -10.976 -11.818 1.00 94.12 147 ASN A N 1
ATOM 1209 C CA . ASN A 1 147 ? 7.618 -10.459 -11.556 1.00 94.12 147 ASN A CA 1
ATOM 1210 C C . ASN A 1 147 ? 8.420 -10.097 -12.830 1.00 94.12 147 ASN A C 1
ATOM 1212 O O . ASN A 1 147 ? 9.640 -10.313 -12.904 1.00 94.12 147 ASN A O 1
ATOM 1216 N N . VAL A 1 148 ? 7.739 -9.505 -13.815 1.00 96.12 148 VAL A N 1
ATOM 1217 C CA . VAL A 1 148 ? 8.312 -9.126 -15.115 1.00 96.12 148 VAL A CA 1
ATOM 1218 C C . VAL A 1 148 ? 9.522 -8.187 -14.915 1.00 96.12 148 VAL A C 1
ATOM 1220 O O . VAL A 1 148 ? 9.465 -7.240 -14.119 1.00 96.12 148 VAL A O 1
ATOM 1223 N N . PRO A 1 149 ? 10.686 -8.453 -15.537 1.00 94.12 149 PRO A N 1
ATOM 1224 C CA . PRO A 1 149 ? 11.852 -7.577 -15.431 1.00 94.12 149 PRO A CA 1
ATOM 1225 C C . PRO A 1 149 ? 11.652 -6.299 -16.254 1.00 94.12 149 PRO A C 1
ATOM 1227 O O . PRO A 1 149 ? 11.045 -6.383 -17.308 1.00 94.12 149 PRO A O 1
ATOM 1230 N N . PRO A 1 150 ? 12.206 -5.137 -15.848 1.00 93.88 150 PRO A N 1
ATOM 1231 C CA . PRO A 1 150 ? 12.109 -3.927 -16.661 1.00 93.88 150 PRO A CA 1
ATOM 1232 C C . PRO A 1 150 ? 12.783 -4.120 -18.020 1.00 93.88 150 PRO A C 1
ATOM 1234 O O . PRO A 1 150 ? 13.829 -4.778 -18.101 1.00 93.88 15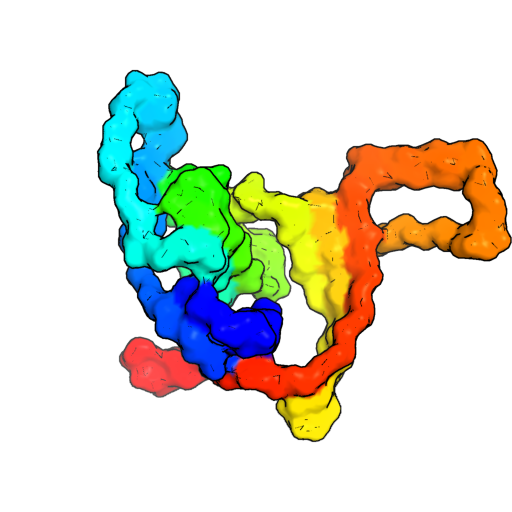0 PRO A O 1
ATOM 1237 N N . LEU A 1 151 ? 12.233 -3.471 -19.046 1.00 89.81 151 LEU A N 1
ATOM 1238 C CA . LEU A 1 151 ? 12.854 -3.408 -20.362 1.00 89.81 151 LEU A CA 1
ATOM 1239 C C . LEU A 1 151 ? 14.276 -2.840 -20.242 1.00 89.81 151 LEU A C 1
ATOM 1241 O O . LEU A 1 151 ? 14.498 -1.784 -19.644 1.00 89.81 151 LEU A O 1
ATOM 1245 N N . ARG A 1 152 ? 15.252 -3.561 -20.797 1.00 83.56 152 ARG A N 1
ATOM 1246 C CA . ARG A 1 152 ? 16.650 -3.130 -20.865 1.00 83.56 152 ARG A CA 1
ATOM 1247 C C . ARG A 1 152 ? 16.962 -2.734 -22.296 1.00 83.56 152 ARG A C 1
ATOM 1249 O O . ARG A 1 152 ? 17.250 -3.596 -23.115 1.00 83.56 152 ARG A O 1
ATOM 1256 N N . LEU A 1 153 ? 16.911 -1.437 -22.572 1.00 76.94 153 LEU A N 1
ATOM 1257 C CA . LEU A 1 153 ? 17.446 -0.881 -23.810 1.00 76.94 153 LEU A CA 1
ATOM 1258 C C . LEU A 1 153 ? 18.876 -0.405 -23.563 1.00 76.94 153 LEU A C 1
ATOM 1260 O O . LEU A 1 153 ? 19.211 0.057 -22.467 1.00 76.94 153 LEU A O 1
ATOM 1264 N N . SER A 1 154 ? 19.731 -0.560 -24.570 1.00 73.25 154 SER A N 1
ATOM 1265 C CA . SER A 1 154 ? 21.118 -0.114 -24.484 1.00 73.25 154 SER A CA 1
ATOM 1266 C C . SER A 1 154 ? 21.152 1.413 -24.467 1.00 73.25 154 SER A C 1
ATOM 1268 O O . SER A 1 154 ? 20.782 2.060 -25.438 1.00 73.25 154 SER A O 1
ATOM 1270 N N . TRP A 1 155 ? 21.590 2.001 -23.356 1.00 66.88 155 TRP A N 1
ATOM 1271 C CA . TRP A 1 155 ? 21.567 3.453 -23.136 1.00 66.88 155 TRP A CA 1
ATOM 1272 C C . TRP A 1 155 ? 22.589 4.234 -23.979 1.00 66.88 155 TRP A C 1
ATOM 1274 O O . TRP A 1 155 ? 22.538 5.459 -24.027 1.00 66.88 155 TRP A O 1
ATOM 1284 N N . HIS A 1 156 ? 23.515 3.530 -24.633 1.00 65.62 156 HIS A N 1
ATOM 1285 C CA . HIS A 1 156 ? 24.582 4.102 -25.458 1.00 65.62 156 HIS A CA 1
ATOM 1286 C C . HIS A 1 156 ? 24.283 4.124 -26.960 1.00 65.62 156 HIS A C 1
ATOM 1288 O O . HIS A 1 156 ? 25.069 4.679 -27.724 1.00 65.62 156 HIS A O 1
ATOM 1294 N N . LEU A 1 157 ? 23.200 3.489 -27.401 1.00 67.75 157 LEU A N 1
ATOM 1295 C CA . LEU A 1 157 ? 22.852 3.396 -28.815 1.00 67.75 157 LEU A CA 1
ATOM 1296 C C . LEU A 1 157 ? 21.675 4.331 -29.095 1.00 67.75 157 LEU A C 1
ATOM 1298 O O . LEU A 1 157 ? 20.760 4.441 -28.280 1.00 67.75 157 LEU A O 1
ATOM 1302 N N . LYS A 1 158 ? 21.693 5.019 -30.244 1.00 74.31 158 LYS A N 1
ATOM 1303 C CA . LYS A 1 158 ? 20.490 5.707 -30.737 1.00 74.31 158 LYS A CA 1
ATOM 1304 C C . LYS A 1 158 ? 19.387 4.657 -30.887 1.00 74.31 158 LYS A C 1
ATOM 1306 O O . LYS A 1 158 ? 19.619 3.658 -31.563 1.00 74.31 158 LYS A O 1
ATOM 1311 N N . GLU A 1 159 ? 18.226 4.889 -30.265 1.00 76.44 159 GLU A N 1
ATOM 1312 C CA . GLU A 1 159 ? 17.065 3.994 -30.388 1.00 76.44 159 GLU A CA 1
ATOM 1313 C C . GLU A 1 159 ? 16.734 3.809 -31.876 1.00 76.44 159 GLU A C 1
ATOM 1315 O O . GLU A 1 159 ? 16.408 4.771 -32.577 1.00 76.44 159 GLU A O 1
ATOM 1320 N N . SER A 1 160 ? 16.839 2.572 -32.359 1.00 82.81 160 SER A N 1
ATOM 1321 C CA . SER A 1 160 ? 16.393 2.203 -33.700 1.00 82.81 160 SER A CA 1
ATOM 1322 C C . SER A 1 160 ? 14.860 2.172 -33.768 1.00 82.81 160 SER A C 1
ATOM 1324 O O . SER A 1 160 ? 14.182 2.086 -32.742 1.00 82.81 160 SER A O 1
ATOM 1326 N N . THR A 1 161 ? 14.281 2.184 -34.973 1.00 84.44 161 THR A N 1
ATOM 1327 C CA . THR A 1 161 ? 12.829 1.977 -35.152 1.00 84.44 161 THR A CA 1
ATOM 1328 C C . THR A 1 161 ? 12.368 0.667 -34.503 1.00 84.44 161 THR A C 1
ATOM 1330 O O . THR A 1 161 ? 11.313 0.626 -33.876 1.00 84.44 161 THR A O 1
ATOM 1333 N N . THR A 1 162 ? 13.188 -0.385 -34.572 1.00 85.62 162 THR A N 1
ATOM 1334 C CA . THR A 1 162 ? 12.926 -1.670 -33.911 1.00 85.62 162 THR A CA 1
ATOM 1335 C C . THR A 1 162 ? 12.875 -1.533 -32.389 1.00 85.62 162 THR A C 1
ATOM 1337 O O . THR A 1 162 ? 11.973 -2.086 -31.763 1.00 85.62 162 THR A O 1
ATOM 1340 N N . ASP A 1 163 ? 13.783 -0.758 -31.787 1.00 85.31 163 ASP A N 1
ATOM 1341 C CA . ASP A 1 163 ? 13.783 -0.514 -30.338 1.00 85.31 163 ASP A CA 1
ATOM 1342 C C . ASP A 1 163 ? 12.540 0.262 -29.895 1.00 85.31 163 ASP A C 1
ATOM 1344 O O . ASP A 1 163 ? 11.960 -0.042 -28.852 1.00 85.31 163 ASP A O 1
ATOM 1348 N N . GLN A 1 164 ? 12.090 1.229 -30.700 1.00 86.69 164 GLN A N 1
ATOM 1349 C CA . GLN A 1 164 ? 10.862 1.981 -30.432 1.00 86.69 164 GLN A CA 1
ATOM 1350 C C . GLN A 1 164 ? 9.627 1.075 -30.485 1.00 86.69 164 GLN A C 1
ATOM 1352 O O . GLN A 1 164 ? 8.787 1.134 -29.586 1.00 86.69 164 GLN A O 1
ATOM 1357 N N . VAL A 1 165 ? 9.537 0.194 -31.487 1.00 89.12 165 VAL A N 1
ATOM 1358 C CA . VAL A 1 165 ? 8.446 -0.788 -31.606 1.00 89.12 165 VAL A CA 1
ATOM 1359 C C . VAL A 1 165 ? 8.474 -1.782 -30.444 1.00 89.12 165 VAL A C 1
ATOM 1361 O O . VAL A 1 165 ? 7.429 -2.065 -29.854 1.00 89.12 165 VAL A O 1
ATOM 1364 N N . LEU A 1 166 ? 9.657 -2.273 -30.063 1.00 89.31 166 LEU A N 1
ATOM 1365 C CA . LEU A 1 166 ? 9.825 -3.170 -28.919 1.00 89.31 166 LEU A CA 1
ATOM 1366 C C . LEU A 1 166 ? 9.386 -2.491 -27.618 1.00 89.31 166 LEU A C 1
ATOM 1368 O O . LEU A 1 166 ? 8.654 -3.080 -26.825 1.00 89.31 166 LEU A O 1
ATOM 1372 N N . LYS A 1 167 ? 9.794 -1.237 -27.413 1.00 90.56 167 LYS A N 1
ATOM 1373 C CA . LYS A 1 167 ? 9.417 -0.425 -26.254 1.00 90.56 167 LYS A CA 1
ATOM 1374 C C . LYS A 1 167 ? 7.914 -0.188 -26.192 1.00 90.56 167 LYS A C 1
ATOM 1376 O O . LYS A 1 167 ? 7.326 -0.396 -25.135 1.00 90.56 167 LYS A O 1
ATOM 1381 N N . ALA A 1 168 ? 7.293 0.194 -27.306 1.00 90.69 168 ALA A N 1
ATOM 1382 C CA . ALA A 1 168 ? 5.849 0.395 -27.387 1.00 90.69 168 ALA A CA 1
ATOM 1383 C C . ALA A 1 168 ? 5.083 -0.903 -27.088 1.00 90.69 168 ALA A C 1
ATOM 1385 O O . ALA A 1 168 ? 4.179 -0.903 -26.257 1.00 90.69 168 ALA A O 1
ATOM 1386 N N . SER A 1 169 ? 5.500 -2.023 -27.688 1.00 93.62 169 SER A N 1
ATOM 1387 C CA . SER A 1 169 ? 4.882 -3.340 -27.470 1.00 93.62 169 SER A CA 1
ATOM 1388 C C . SER A 1 169 ? 5.023 -3.806 -26.017 1.00 93.62 169 SER A C 1
ATOM 1390 O O . SER A 1 169 ? 4.076 -4.324 -25.424 1.00 93.62 169 SER A O 1
ATOM 1392 N N . TYR A 1 170 ? 6.196 -3.580 -25.419 1.00 93.81 170 TYR A N 1
ATOM 1393 C CA . TYR A 1 170 ? 6.469 -3.900 -24.022 1.00 93.81 170 TYR A CA 1
ATOM 1394 C C . TYR A 1 170 ? 5.600 -3.070 -23.066 1.00 93.81 170 TYR A C 1
ATOM 1396 O O . TYR A 1 170 ? 4.969 -3.627 -22.169 1.00 93.81 170 TYR A O 1
ATOM 1404 N N . LEU A 1 171 ? 5.544 -1.747 -23.263 1.00 93.81 171 LEU A N 1
ATOM 1405 C CA . LEU A 1 171 ? 4.737 -0.848 -22.433 1.00 93.81 171 LEU A CA 1
ATOM 1406 C C . LEU A 1 171 ? 3.242 -1.152 -22.566 1.00 93.81 171 LEU A C 1
ATOM 1408 O O . LEU A 1 171 ? 2.542 -1.163 -21.560 1.00 93.81 171 LEU A O 1
ATOM 1412 N N . ALA A 1 172 ? 2.762 -1.470 -23.770 1.00 92.88 172 ALA A N 1
ATOM 1413 C CA . ALA A 1 172 ? 1.376 -1.880 -23.977 1.00 92.88 172 ALA A CA 1
ATOM 1414 C C . ALA A 1 172 ? 1.032 -3.179 -23.222 1.00 92.88 172 ALA A C 1
ATOM 1416 O O . ALA A 1 172 ? -0.057 -3.300 -22.670 1.00 92.88 172 ALA A O 1
ATOM 1417 N N . SER A 1 173 ? 1.970 -4.130 -23.161 1.00 93.75 173 SER A N 1
ATOM 1418 C CA . SER A 1 173 ? 1.738 -5.450 -22.554 1.00 93.75 173 SER A CA 1
ATOM 1419 C C . SER A 1 173 ? 1.884 -5.475 -21.032 1.00 93.75 173 SER A C 1
ATOM 1421 O O . SER A 1 173 ? 1.314 -6.347 -20.380 1.00 93.75 173 SER A O 1
ATOM 1423 N N . HIS A 1 174 ? 2.705 -4.588 -20.461 1.00 94.44 174 HIS A N 1
ATOM 1424 C CA . HIS A 1 174 ? 3.121 -4.691 -19.054 1.00 94.44 174 HIS A CA 1
ATOM 1425 C C . HIS A 1 174 ? 3.075 -3.372 -18.273 1.00 94.44 174 HIS A C 1
ATOM 1427 O O . HIS A 1 174 ? 3.323 -3.368 -17.063 1.00 94.44 174 HIS A O 1
ATOM 1433 N N . GLY A 1 175 ? 2.790 -2.256 -18.945 1.00 94.25 175 GLY A N 1
ATOM 1434 C CA . GLY A 1 175 ? 2.938 -0.917 -18.389 1.00 94.25 175 GLY A CA 1
ATOM 1435 C C . GLY A 1 175 ? 4.395 -0.567 -18.092 1.00 94.25 175 GLY A C 1
ATOM 1436 O O . GLY A 1 175 ? 5.348 -1.256 -18.484 1.00 94.25 175 GLY A O 1
ATOM 1437 N N . GLU A 1 176 ? 4.589 0.533 -17.376 1.00 94.69 176 GLU A N 1
ATOM 1438 C CA . GLU A 1 176 ? 5.918 0.969 -16.986 1.00 94.69 176 GLU A CA 1
ATOM 1439 C C . GLU A 1 176 ? 6.472 0.133 -15.818 1.00 94.69 176 GLU A C 1
ATOM 1441 O O . GLU A 1 176 ? 5.837 -0.051 -14.775 1.00 94.69 176 GLU A O 1
ATOM 1446 N N . ILE A 1 177 ? 7.713 -0.349 -15.966 1.00 96.62 177 ILE A N 1
ATOM 1447 C CA . ILE A 1 177 ? 8.430 -1.078 -14.912 1.00 96.62 177 ILE A CA 1
ATOM 1448 C C . ILE A 1 177 ? 9.784 -0.420 -14.660 1.00 96.62 177 ILE A C 1
ATOM 1450 O O . ILE A 1 177 ? 10.624 -0.305 -15.553 1.00 96.62 177 ILE A O 1
ATOM 1454 N N . LYS A 1 178 ? 10.041 -0.032 -13.408 1.00 95.25 178 LYS A N 1
ATOM 1455 C CA . LYS A 1 178 ? 11.256 0.688 -12.995 1.00 95.25 178 LYS A CA 1
ATOM 1456 C C . LYS A 1 178 ? 11.983 -0.056 -11.886 1.00 95.25 178 LYS A C 1
ATOM 1458 O O . LYS A 1 178 ? 11.393 -0.415 -10.876 1.00 95.25 178 LYS A O 1
ATOM 1463 N N . THR A 1 179 ? 13.298 -0.234 -12.019 1.00 95.56 179 THR A N 1
ATOM 1464 C CA . THR A 1 179 ? 14.153 -0.652 -10.890 1.00 95.56 179 THR A CA 1
ATOM 1465 C C . THR A 1 179 ? 14.787 0.572 -10.239 1.00 95.56 179 THR A C 1
ATOM 1467 O O . THR A 1 179 ? 15.236 1.490 -10.933 1.00 95.56 179 THR A O 1
ATOM 1470 N N . ARG A 1 180 ? 14.822 0.595 -8.905 1.00 94.69 180 ARG A N 1
ATOM 1471 C CA . ARG A 1 180 ? 15.497 1.629 -8.115 1.00 94.69 180 ARG A CA 1
ATOM 1472 C C . ARG A 1 180 ? 16.332 0.986 -7.015 1.00 94.69 180 ARG A C 1
ATOM 1474 O O . ARG A 1 180 ? 15.938 -0.022 -6.428 1.00 94.69 180 ARG A O 1
ATOM 1481 N N . TYR A 1 181 ? 17.474 1.601 -6.746 1.00 94.94 181 TYR A N 1
ATOM 1482 C CA . TYR A 1 181 ? 18.330 1.282 -5.613 1.00 94.94 181 TYR A CA 1
ATOM 1483 C C . TYR A 1 181 ? 18.193 2.411 -4.601 1.00 94.94 181 TYR A C 1
ATOM 1485 O O . TYR A 1 181 ? 18.318 3.582 -4.953 1.00 94.94 181 TYR A O 1
ATOM 1493 N N . LEU A 1 182 ? 17.879 2.057 -3.363 1.00 93.75 182 LEU A N 1
ATOM 1494 C CA . LEU A 1 182 ? 17.718 2.985 -2.258 1.00 93.75 182 LEU A CA 1
ATOM 1495 C C . LEU A 1 182 ? 18.831 2.736 -1.249 1.00 93.75 182 LEU A C 1
ATOM 1497 O O . LEU A 1 182 ? 19.098 1.593 -0.877 1.00 93.75 182 LEU A O 1
ATOM 1501 N N . PHE A 1 183 ? 19.431 3.824 -0.784 1.00 94.19 183 PHE A N 1
ATOM 1502 C CA . PHE A 1 183 ? 20.414 3.823 0.287 1.00 94.19 183 PHE A CA 1
ATOM 1503 C C . PHE A 1 183 ? 19.982 4.832 1.347 1.00 94.19 183 PHE A C 1
ATOM 1505 O O . PHE A 1 183 ? 19.778 6.009 1.039 1.00 94.19 183 PHE A O 1
ATOM 1512 N N . TYR A 1 184 ? 19.766 4.374 2.580 1.00 93.56 184 TYR A N 1
ATOM 1513 C CA . TYR A 1 184 ? 19.292 5.244 3.655 1.00 93.56 184 TYR A CA 1
ATOM 1514 C C . TYR A 1 184 ? 19.597 4.699 5.051 1.00 93.56 184 TYR A C 1
ATOM 1516 O O . TYR A 1 184 ? 19.735 3.500 5.255 1.00 93.56 184 TYR A O 1
ATOM 1524 N N . ILE A 1 185 ? 19.607 5.588 6.045 1.00 93.50 185 ILE A N 1
ATOM 1525 C CA . ILE A 1 185 ? 19.585 5.208 7.463 1.00 93.50 185 ILE A CA 1
ATOM 1526 C C . ILE A 1 185 ? 18.125 5.032 7.888 1.00 93.50 185 ILE A C 1
ATOM 1528 O O . ILE A 1 185 ? 17.318 5.952 7.718 1.00 93.50 185 ILE A O 1
ATOM 1532 N N . ASN A 1 186 ? 17.770 3.857 8.410 1.00 91.69 186 ASN A N 1
ATOM 1533 C CA . ASN A 1 186 ? 16.438 3.596 8.939 1.00 91.69 186 ASN A CA 1
ATOM 1534 C C . ASN A 1 186 ? 16.223 4.397 10.229 1.00 91.69 186 ASN A C 1
ATOM 1536 O O . ASN A 1 186 ? 16.930 4.208 11.216 1.00 91.69 186 ASN A O 1
ATOM 1540 N N . ARG A 1 187 ? 15.236 5.291 10.202 1.00 91.94 187 ARG A N 1
ATOM 1541 C CA . ARG A 1 187 ? 14.795 6.104 11.341 1.00 91.94 187 ARG A CA 1
ATOM 1542 C C . ARG A 1 187 ? 13.462 5.639 11.920 1.00 91.94 187 ARG A C 1
ATOM 1544 O O . ARG A 1 187 ? 13.028 6.187 12.926 1.00 91.94 187 ARG A O 1
ATOM 1551 N N . SER A 1 188 ? 12.802 4.670 11.287 1.00 91.88 188 SER A N 1
ATOM 1552 C CA . SER A 1 188 ? 11.539 4.150 11.803 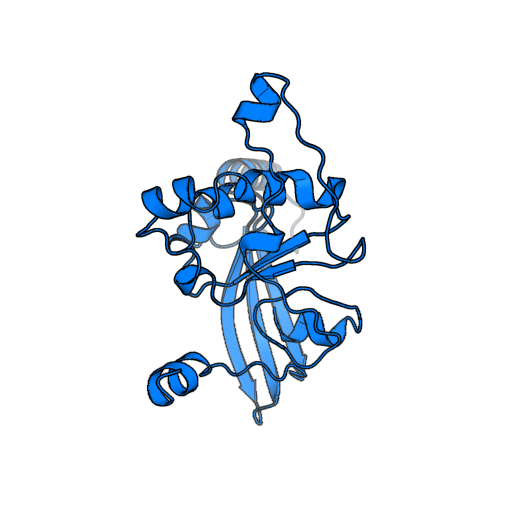1.00 91.88 188 SER A CA 1
ATOM 1553 C C . SER A 1 188 ? 11.749 3.285 13.040 1.00 91.88 188 SER A C 1
ATOM 1555 O O . SER A 1 188 ? 12.721 2.537 13.128 1.00 91.88 188 SER A O 1
ATOM 1557 N N . LYS A 1 189 ? 10.791 3.361 13.963 1.00 89.62 189 LYS A N 1
ATOM 1558 C CA . LYS A 1 189 ? 10.676 2.502 15.148 1.00 89.62 189 LYS A CA 1
ATOM 1559 C C . LYS A 1 189 ? 9.792 1.273 14.897 1.00 89.62 189 LYS A C 1
ATOM 1561 O O . LYS A 1 189 ? 9.303 0.665 15.839 1.00 89.62 189 LYS A O 1
ATOM 1566 N N . TYR A 1 190 ? 9.549 0.929 13.631 1.00 87.81 190 TYR A N 1
ATOM 1567 C CA . TYR A 1 190 ? 8.672 -0.182 13.272 1.00 87.81 190 TYR A CA 1
ATOM 1568 C C . TYR A 1 190 ? 9.252 -1.520 13.749 1.00 87.81 190 TYR A C 1
ATOM 1570 O O . TYR A 1 190 ? 10.339 -1.917 13.320 1.00 87.81 190 TYR A O 1
ATOM 1578 N N . ASP A 1 191 ? 8.505 -2.224 14.600 1.00 86.44 191 ASP A N 1
ATOM 1579 C CA . ASP A 1 191 ? 8.858 -3.563 15.060 1.00 86.44 191 ASP A CA 1
ATOM 1580 C C . ASP A 1 191 ? 8.473 -4.622 14.017 1.00 86.44 191 ASP A C 1
ATOM 1582 O O . ASP A 1 191 ? 7.312 -5.003 13.866 1.00 86.44 191 ASP A O 1
ATOM 1586 N N . THR A 1 192 ? 9.482 -5.154 13.327 1.00 84.94 192 THR A N 1
ATOM 1587 C CA . THR A 1 192 ? 9.319 -6.245 12.349 1.00 84.94 192 THR A CA 1
ATOM 1588 C C . THR A 1 192 ? 8.811 -7.560 12.952 1.00 84.94 192 THR A C 1
ATOM 1590 O O . THR A 1 192 ? 8.383 -8.443 12.211 1.00 84.94 192 THR A O 1
ATOM 1593 N N . ARG A 1 193 ? 8.847 -7.715 14.283 1.00 88.00 193 ARG A N 1
ATOM 1594 C CA . ARG A 1 193 ? 8.320 -8.873 15.013 1.00 88.00 193 ARG A CA 1
ATOM 1595 C C . ARG A 1 193 ? 7.096 -8.520 15.859 1.00 88.00 193 ARG A C 1
ATOM 1597 O O . ARG A 1 193 ? 6.749 -9.311 16.734 1.00 88.00 193 ARG A O 1
ATOM 1604 N N . ARG A 1 194 ? 6.388 -7.426 15.551 1.00 87.69 194 ARG A N 1
ATOM 1605 C CA . ARG A 1 194 ? 5.189 -6.979 16.287 1.00 87.69 194 ARG A CA 1
ATOM 1606 C C . ARG A 1 194 ? 4.202 -8.115 16.575 1.00 87.69 194 ARG A C 1
ATOM 1608 O O . ARG A 1 194 ? 3.726 -8.240 17.700 1.00 87.69 194 ARG A O 1
ATOM 1615 N N . PHE A 1 195 ? 3.923 -8.972 15.590 1.00 90.38 195 PHE A N 1
ATOM 1616 C CA . PHE A 1 195 ? 3.002 -10.102 15.768 1.00 90.38 195 PHE A CA 1
ATOM 1617 C C . PHE A 1 195 ? 3.507 -11.162 16.74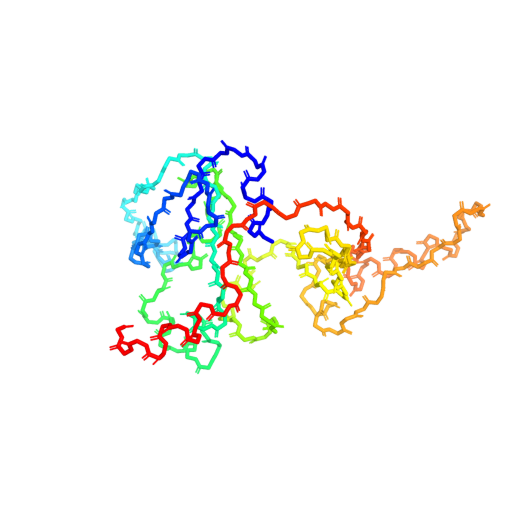8 1.00 90.38 195 PHE A C 1
ATOM 1619 O O . PHE A 1 195 ? 2.695 -11.763 17.439 1.00 90.38 195 PHE A O 1
ATOM 1626 N N . LYS A 1 196 ? 4.826 -11.376 16.867 1.00 91.88 196 LYS A N 1
ATOM 1627 C CA . LYS A 1 196 ? 5.369 -12.270 17.900 1.00 91.88 196 LYS A CA 1
ATOM 1628 C C . LYS A 1 196 ? 4.982 -11.750 19.279 1.00 91.88 196 LYS A C 1
ATOM 1630 O O . LYS A 1 196 ? 4.473 -12.519 20.082 1.00 91.88 196 LYS A O 1
ATOM 1635 N N . THR A 1 197 ? 5.214 -10.461 19.520 1.00 87.81 197 THR A N 1
ATOM 1636 C CA . THR A 1 197 ? 4.894 -9.810 20.792 1.00 87.81 197 THR A CA 1
ATOM 1637 C C . THR A 1 197 ? 3.399 -9.909 21.072 1.00 87.81 197 THR A C 1
ATOM 1639 O O . THR A 1 197 ? 3.032 -10.485 22.090 1.00 87.81 197 THR A O 1
ATOM 1642 N N . MET A 1 198 ? 2.560 -9.473 20.124 1.00 88.44 198 MET A N 1
ATOM 1643 C CA . MET A 1 198 ? 1.093 -9.510 20.212 1.00 88.44 198 MET A CA 1
ATOM 1644 C C . MET A 1 198 ? 0.564 -10.907 20.575 1.00 88.44 198 MET A C 1
ATOM 1646 O O . MET A 1 198 ? -0.127 -11.066 21.577 1.00 88.44 198 MET A O 1
ATOM 1650 N N . LEU A 1 199 ? 0.970 -11.934 19.821 1.00 90.12 199 LEU A N 1
ATOM 1651 C CA . LEU A 1 199 ? 0.523 -13.312 20.042 1.00 90.12 199 LEU A CA 1
ATOM 1652 C C . LEU A 1 199 ? 1.051 -13.899 21.357 1.00 90.12 199 LEU A C 1
ATOM 1654 O O . LEU A 1 199 ? 0.349 -14.664 22.007 1.00 90.12 199 LEU A O 1
ATOM 1658 N N . SER A 1 200 ? 2.268 -13.535 21.774 1.00 90.12 200 SER A N 1
ATOM 1659 C CA . SER A 1 200 ? 2.830 -13.993 23.051 1.00 90.12 200 SER A CA 1
ATOM 1660 C C . SER A 1 200 ? 2.217 -13.306 24.274 1.00 90.12 200 SER A C 1
ATOM 1662 O O . SER A 1 200 ? 2.220 -13.884 25.355 1.00 90.12 200 SER A O 1
ATOM 1664 N N . SER A 1 201 ? 1.693 -12.086 24.116 1.00 83.88 201 SER A N 1
ATOM 1665 C CA . SER A 1 201 ? 1.089 -11.316 25.208 1.00 83.88 201 SER A CA 1
ATOM 1666 C C . SER A 1 201 ? -0.388 -11.629 25.455 1.00 83.88 201 SER A C 1
ATOM 1668 O O . SER A 1 201 ? -0.920 -11.173 26.464 1.00 83.88 201 SER A O 1
ATOM 1670 N N . GLY A 1 202 ? -1.049 -12.379 24.563 1.00 59.50 202 GLY A N 1
ATOM 1671 C CA . GLY A 1 202 ? -2.450 -12.791 24.729 1.00 59.50 202 GLY A CA 1
ATOM 1672 C C . GLY A 1 202 ? -3.450 -11.633 24.848 1.00 59.50 202 GLY A C 1
ATOM 1673 O O . GLY A 1 202 ? -4.507 -11.813 25.448 1.00 59.50 202 GLY A O 1
ATOM 1674 N N . ARG A 1 203 ? -3.103 -10.452 24.326 1.00 51.03 203 ARG A N 1
ATOM 1675 C CA . ARG A 1 203 ? -3.969 -9.270 24.249 1.00 51.03 203 ARG A CA 1
ATOM 1676 C C . ARG A 1 203 ? -4.232 -8.914 22.798 1.00 51.03 203 ARG A C 1
ATOM 1678 O O . ARG A 1 203 ? -3.250 -8.929 22.020 1.00 51.03 203 ARG A O 1
#

Sequence (203 aa):
MSNVVVRRHKPYVSNVDYGGKYIPFSYSDFDVKNTYKNFLSGDINKYEFPFPDGTDLYLSDSGVYFPAQYCNELNKLYPSFPVFCALSRHVGLCNVHYNVQALPRVWDKMREQVDQYINCRGCFVLFGKIVFQKIRIYEQYDACVSNVPPLRLSWHLKESTTDQVLKASYLASHGEIKTRYLFYINRSKYDTRRFKTMLSSGR

Secondary structure (DSSP, 8-state):
-HHHHHHH-S-EEESS--SSSEEE--GGGG--S--HHHHHH--PPP---SS-TT--EEETTHHHHSBGGGHHHHHHH-TTHHHHHHHHHHHHS--EEE--SSGGGB-HHHHTT-S-EEEEEEEEEETTTEEEEEEEEESSHHHHHTTPPPP---TTSPPPHHHHHHHHHHHHHH--EEEEEEEEE------TTHHHHHHHHT-

Solvent-accessible surface area (backbone atoms only — not comparable to full-atom values): 11803 Å² total; per-residue (Å²): 109,52,45,61,53,37,74,65,77,48,63,35,37,23,81,60,71,28,72,57,55,67,37,80,70,58,84,71,72,46,57,44,74,35,35,73,64,24,69,73,72,64,65,72,52,92,66,77,64,89,60,68,70,62,37,35,36,38,40,64,56,28,40,74,82,38,31,39,90,45,44,74,57,45,54,70,77,45,56,15,39,48,46,36,57,71,37,27,54,80,63,29,52,23,53,84,43,74,44,58,96,50,77,83,35,33,27,63,65,61,61,76,60,55,76,66,47,77,47,81,77,44,74,48,69,48,94,86,34,39,34,44,34,38,36,37,39,23,45,35,67,69,36,53,75,71,59,64,76,54,88,82,73,68,90,89,53,83,80,46,73,67,51,51,52,51,50,50,53,46,38,75,76,38,41,61,51,46,78,48,79,46,78,48,73,62,73,36,60,60,62,93,56,49,65,59,54,40,67,73,66,77,106